Protein AF-A0A833GYJ3-F1 (afdb_monomer)

Organism: NCBI:txid183

Mean predicted aligned error: 5.08 Å

Secondary structure (DSSP, 8-state):
--EEEEESSPPPSSSS--HHHHHHHHHHHHHHT--HHHHHHHEEEEE-SSHHHHHHHHHHHHHHHHHHS-EEEEEEHHHHGGG--SSSPPPTTTHHHHHHHHHHHS-S--EEEEETTHHHHHHHHHHHHTT-PPPSS---HHHHHHHHHHHHHS-HHHHHHHHHH-HHHHHHHHHHHHHHHHH--

Nearest PDB structures (foldseek):
  5l8v-assembly1_A  TM=5.057E-01  e=4.885E-03  Pyrococcus furiosus DSM 3638
  5nwl-assembly1_D  TM=5.253E-01  e=1.871E-02  Homo sapiens
  5nwl-assembly2_N  TM=5.104E-01  e=1.983E-02  Homo sapiens
  5nwl-assembly2_H  TM=5.262E-01  e=3.769E-02  Homo sapiens
  5nwl-assembly2_I  TM=4.440E-01  e=2.815E-02  Homo sapiens

Solvent-accessible surface area (backbone atoms only — not comparable to full-atom values): 10066 Å² total; per-residue (Å²): 107,30,39,35,34,36,30,45,35,65,64,45,96,54,90,69,62,53,9,71,48,49,29,53,28,36,55,36,14,63,77,66,76,43,60,47,71,60,40,49,69,34,46,44,73,46,63,21,67,45,68,68,45,43,50,49,43,43,54,73,40,38,77,64,51,46,74,43,27,59,35,36,40,39,38,35,44,75,69,53,50,75,70,60,84,60,92,70,83,81,58,99,71,46,59,63,57,52,52,50,49,50,38,71,72,28,72,72,84,63,47,82,43,58,29,68,72,36,72,62,40,51,48,45,22,38,21,58,50,67,76,45,82,64,73,94,53,92,67,52,47,57,60,48,21,53,52,33,39,52,47,31,71,51,56,70,66,43,49,50,46,23,32,70,67,21,56,45,57,36,52,51,39,52,53,52,40,50,55,55,60,66,66,83,108

pLDDT: mean 88.45, std 10.19, range [51.5, 98.06]

Sequence (185 aa):
MIVTVLWEDQSSSIRAGFGPHELLVSCPADELSIERNEIKNLVESNPRKGNGNVRASLKKDLKKLSNSGPVVAVLDRDKILDLWKKPGPPPADCWNEIDTRMKSDAPGEYCLLLIEQNIESLLEAACAALSQPVPEKKPNPNERDTVLNRAAWENLTVRADIRQRCPSFDRIVRRVTEAIRSWDR

Structure (mmCIF, N/CA/C/O backbone):
data_AF-A0A833GYJ3-F1
#
_entry.id   AF-A0A833GYJ3-F1
#
loop_
_atom_site.group_PDB
_atom_site.id
_atom_site.type_symbol
_atom_site.label_atom_id
_atom_site.label_alt_id
_atom_site.label_comp_id
_atom_site.label_asym_id
_atom_site.label_entity_id
_atom_site.label_seq_id
_atom_site.pdbx_PDB_ins_code
_atom_site.Cartn_x
_atom_site.Cartn_y
_atom_site.Cartn_z
_atom_site.occupancy
_atom_site.B_iso_or_equiv
_atom_site.auth_seq_id
_atom_site.auth_comp_id
_atom_site.auth_asym_id
_atom_site.auth_atom_id
_atom_site.pdbx_PDB_model_num
ATOM 1 N N . MET A 1 1 ? -15.402 -9.655 -0.242 1.00 88.31 1 MET A N 1
ATOM 2 C CA . MET A 1 1 ? -14.555 -8.948 0.740 1.00 88.31 1 MET A CA 1
ATOM 3 C C . MET A 1 1 ? -13.808 -7.842 0.024 1.00 88.31 1 MET A C 1
ATOM 5 O O . MET A 1 1 ? -13.511 -8.015 -1.149 1.00 88.31 1 MET A O 1
ATOM 9 N N . ILE A 1 2 ? -13.504 -6.750 0.724 1.00 93.50 2 ILE A N 1
ATOM 10 C CA . ILE A 1 2 ? -12.624 -5.681 0.255 1.00 93.50 2 ILE A CA 1
ATOM 11 C C . ILE A 1 2 ? -11.570 -5.396 1.336 1.00 93.50 2 ILE A C 1
ATOM 13 O O . ILE A 1 2 ? -11.916 -5.031 2.459 1.00 93.50 2 ILE A O 1
ATOM 17 N N . VAL A 1 3 ? -10.287 -5.542 0.998 1.00 95.88 3 VAL A N 1
ATOM 18 C CA . VAL A 1 3 ? -9.154 -5.074 1.804 1.00 95.88 3 VAL A CA 1
ATOM 19 C C . VAL A 1 3 ? -9.023 -3.570 1.601 1.00 95.88 3 VAL A C 1
ATOM 21 O O . VAL A 1 3 ? -8.671 -3.105 0.517 1.00 95.88 3 VAL A O 1
ATOM 24 N N . THR A 1 4 ? -9.312 -2.793 2.640 1.00 96.44 4 THR A N 1
ATOM 25 C CA . THR A 1 4 ? -9.199 -1.333 2.572 1.00 96.44 4 THR A CA 1
ATOM 26 C C . THR A 1 4 ? -7.798 -0.894 2.969 1.00 96.44 4 THR A C 1
ATOM 28 O O . THR A 1 4 ? -7.342 -1.209 4.065 1.00 96.44 4 THR A O 1
ATOM 31 N N . VAL A 1 5 ? -7.143 -0.097 2.130 1.00 95.56 5 VAL A N 1
ATOM 32 C CA . VAL A 1 5 ? -5.827 0.480 2.408 1.00 95.56 5 VAL A CA 1
ATOM 33 C C . VAL A 1 5 ? -5.947 1.994 2.541 1.00 95.56 5 VAL A C 1
ATOM 35 O O . VAL A 1 5 ? -6.170 2.703 1.563 1.00 95.56 5 VAL A O 1
ATOM 38 N N . LEU A 1 6 ? -5.823 2.508 3.762 1.00 94.31 6 LEU A N 1
ATOM 39 C CA . LEU A 1 6 ? -5.782 3.940 4.045 1.00 94.31 6 LEU A CA 1
ATOM 40 C C . LEU A 1 6 ? -4.355 4.440 3.837 1.00 94.31 6 LEU A C 1
ATOM 42 O O . LEU A 1 6 ? -3.464 4.032 4.573 1.00 94.31 6 LEU A O 1
ATOM 46 N N . TRP A 1 7 ? -4.143 5.335 2.878 1.00 92.06 7 TRP A N 1
ATOM 47 C CA . TRP A 1 7 ? -2.815 5.882 2.585 1.00 92.06 7 TRP A CA 1
ATOM 48 C C . TRP A 1 7 ? -2.679 7.286 3.147 1.00 92.06 7 TRP A C 1
ATOM 50 O O . TRP A 1 7 ? -3.539 8.126 2.890 1.00 92.06 7 TRP A O 1
ATOM 60 N N . GLU A 1 8 ? -1.595 7.576 3.859 1.00 88.94 8 GLU A N 1
ATOM 61 C CA . GLU A 1 8 ? -1.219 8.947 4.202 1.00 88.94 8 GLU A CA 1
ATOM 62 C C . GLU A 1 8 ? -0.576 9.650 3.012 1.00 88.94 8 GLU A C 1
ATOM 64 O O 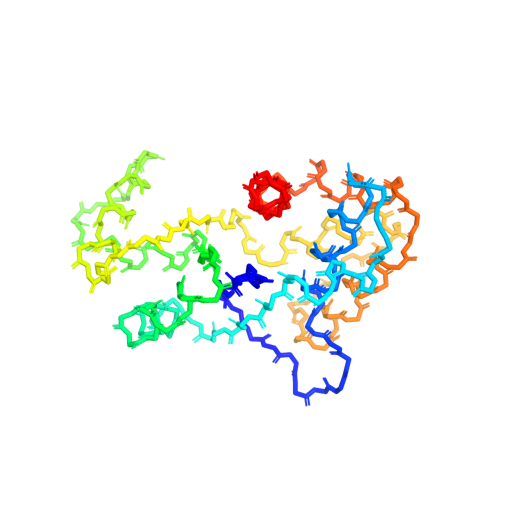. GLU A 1 8 ? 0.614 9.923 2.980 1.00 88.94 8 GLU A O 1
ATOM 69 N N . ASP A 1 9 ? -1.379 9.913 1.994 1.00 85.25 9 ASP A N 1
ATOM 70 C CA . ASP A 1 9 ? -0.915 10.529 0.767 1.00 85.25 9 ASP A CA 1
ATOM 71 C C . ASP A 1 9 ? -2.034 11.352 0.128 1.00 85.25 9 ASP A C 1
ATOM 73 O O . ASP A 1 9 ? -3.229 11.189 0.408 1.00 85.25 9 ASP A O 1
ATOM 77 N N . GLN A 1 10 ? -1.642 12.274 -0.739 1.00 82.19 10 GLN A N 1
ATOM 78 C CA . GLN A 1 10 ? -2.558 13.017 -1.576 1.00 82.19 10 GLN A CA 1
ATOM 79 C C . GLN A 1 10 ? -2.714 12.300 -2.923 1.00 82.19 10 GLN A C 1
ATOM 81 O O . GLN A 1 10 ? -1.749 12.117 -3.666 1.00 82.19 10 GLN A O 1
ATOM 86 N N . SER A 1 11 ? -3.952 11.941 -3.268 1.00 76.31 11 SER A N 1
ATOM 87 C CA . SER A 1 11 ? -4.287 11.513 -4.630 1.00 76.31 11 SER A CA 1
ATOM 88 C C . SER A 1 11 ? -4.128 12.672 -5.608 1.00 76.31 11 SER A C 1
ATOM 90 O O . SER A 1 11 ? -4.430 13.825 -5.276 1.00 76.31 11 SER A O 1
ATOM 92 N N . SER A 1 12 ? -3.742 12.359 -6.842 1.00 69.56 12 SER A N 1
ATOM 93 C CA . SER A 1 12 ? -4.019 13.236 -7.974 1.00 69.56 12 SER A CA 1
ATOM 94 C C . SER A 1 12 ? -5.526 13.519 -8.094 1.00 69.56 12 SER A C 1
ATOM 96 O O . SER A 1 12 ? -6.369 12.695 -7.735 1.00 69.56 12 SER A O 1
ATOM 98 N N . SER A 1 13 ? -5.875 14.716 -8.576 1.00 59.06 13 SER A N 1
ATOM 99 C CA . SER A 1 13 ? -7.252 15.101 -8.931 1.00 59.06 13 SER A CA 1
ATOM 100 C C . SER A 1 13 ? -7.646 14.646 -10.345 1.00 59.06 13 SER A C 1
ATOM 102 O O . SER A 1 13 ? -8.771 14.880 -10.786 1.00 59.06 13 SER A O 1
ATOM 104 N N . ILE A 1 14 ? -6.709 14.033 -11.073 1.00 53.34 14 ILE A N 1
ATOM 105 C CA . ILE A 1 14 ? -6.836 13.617 -12.470 1.00 53.34 14 ILE A CA 1
ATOM 106 C C . ILE A 1 14 ? -7.255 12.140 -12.518 1.00 53.34 14 ILE A C 1
ATOM 108 O O . ILE A 1 14 ? -6.876 11.351 -11.666 1.00 53.34 14 ILE A O 1
ATOM 112 N N . ARG A 1 15 ? -8.023 11.751 -13.546 1.00 53.56 15 ARG A N 1
ATOM 113 C CA . ARG A 1 15 ? -8.530 10.380 -13.791 1.00 53.56 15 ARG A CA 1
ATOM 114 C C . ARG A 1 15 ? -7.480 9.256 -13.821 1.00 53.56 15 ARG A C 1
ATOM 116 O O . ARG A 1 15 ? -7.879 8.094 -13.845 1.00 53.56 15 ARG A O 1
ATOM 123 N N . ALA A 1 16 ? -6.186 9.566 -13.893 1.00 57.09 16 ALA A N 1
ATOM 124 C CA . ALA A 1 16 ? -5.141 8.554 -13.806 1.00 57.09 16 ALA A CA 1
ATOM 125 C C . ALA A 1 16 ? -5.159 8.029 -12.369 1.00 57.09 16 ALA A C 1
ATOM 127 O O . ALA A 1 16 ? -4.823 8.771 -11.456 1.00 57.09 16 ALA A O 1
ATOM 128 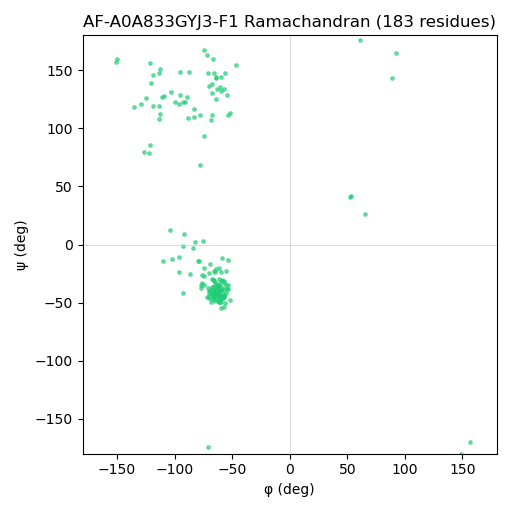N N . GLY A 1 17 ? -5.655 6.806 -12.168 1.00 76.81 17 GLY A N 1
ATOM 129 C CA . GLY A 1 17 ? -5.851 6.223 -10.841 1.00 76.81 17 GLY A CA 1
ATOM 130 C C . GLY A 1 17 ? -4.638 6.400 -9.924 1.00 76.81 17 GLY A C 1
ATOM 131 O O . GLY A 1 17 ? -3.505 6.551 -10.384 1.00 76.81 17 GLY A O 1
ATOM 132 N N . PHE A 1 18 ? -4.894 6.385 -8.618 1.00 90.31 18 PHE A N 1
ATOM 133 C CA . PHE A 1 18 ? -3.874 6.564 -7.590 1.00 90.31 18 PHE A CA 1
ATOM 134 C C . PHE A 1 18 ? -2.721 5.564 -7.797 1.00 90.31 18 PHE A C 1
ATOM 136 O O . PHE A 1 18 ? -2.899 4.358 -7.641 1.00 90.31 18 PHE A O 1
ATOM 143 N N . GLY A 1 19 ? -1.536 6.052 -8.167 1.00 91.69 19 GLY A N 1
ATOM 144 C CA . GLY A 1 19 ? -0.429 5.215 -8.641 1.00 91.69 19 GLY A CA 1
ATOM 145 C C . GLY A 1 19 ? 0.014 4.121 -7.662 1.00 91.69 19 GLY A C 1
ATOM 146 O O . GLY A 1 19 ? 0.149 2.966 -8.075 1.00 91.69 19 GLY A O 1
ATOM 147 N N . PRO A 1 20 ? 0.168 4.422 -6.355 1.00 93.38 20 PRO A N 1
ATOM 148 C CA . PRO A 1 20 ? 0.464 3.404 -5.350 1.00 93.38 20 PRO A CA 1
ATOM 149 C C . PRO A 1 20 ? -0.580 2.282 -5.300 1.00 93.38 20 PRO A C 1
ATOM 151 O O . PRO A 1 20 ? -0.221 1.131 -5.068 1.00 93.38 20 PRO A O 1
ATOM 154 N N . HIS A 1 21 ? -1.858 2.583 -5.561 1.00 94.75 21 HIS A N 1
ATOM 155 C CA . HIS A 1 21 ? -2.904 1.565 -5.651 1.00 94.75 21 HIS A CA 1
ATOM 156 C C . HIS A 1 21 ? -2.726 0.663 -6.866 1.00 94.75 21 HIS A C 1
ATOM 158 O O . HIS A 1 21 ? -2.760 -0.553 -6.722 1.00 94.75 21 HIS A O 1
ATOM 164 N N . GLU A 1 22 ? -2.525 1.228 -8.056 1.00 95.56 22 GLU A N 1
ATOM 165 C CA . GLU A 1 22 ? -2.412 0.415 -9.268 1.00 95.56 22 GLU A CA 1
ATOM 166 C C . GLU A 1 22 ? -1.179 -0.507 -9.202 1.00 95.56 22 GLU A C 1
ATOM 168 O O . GLU A 1 22 ? -1.255 -1.664 -9.633 1.00 95.56 22 GLU A O 1
ATOM 173 N N . LEU A 1 23 ? -0.079 -0.044 -8.596 1.00 96.44 23 LEU A N 1
ATOM 174 C CA . LEU A 1 23 ? 1.090 -0.878 -8.313 1.00 96.44 23 LEU A CA 1
ATOM 175 C C . LEU A 1 23 ? 0.782 -1.944 -7.249 1.00 96.44 23 LEU A C 1
ATOM 177 O O . LEU A 1 23 ? 1.070 -3.121 -7.470 1.00 96.44 23 LEU A O 1
ATOM 181 N N . LEU A 1 24 ? 0.132 -1.561 -6.142 1.00 96.44 24 LEU A N 1
ATOM 182 C CA . LEU A 1 24 ? -0.280 -2.487 -5.084 1.00 96.44 24 LEU A CA 1
ATOM 183 C C . LEU A 1 24 ? -1.256 -3.554 -5.581 1.00 96.44 24 LEU A C 1
ATOM 185 O O . LEU A 1 24 ? -1.253 -4.633 -5.024 1.00 96.44 24 LEU A O 1
ATOM 189 N N . VAL A 1 25 ? -2.084 -3.301 -6.591 1.00 96.75 25 VAL A N 1
ATOM 190 C CA . VAL A 1 25 ? -2.978 -4.321 -7.169 1.00 96.75 25 VAL A CA 1
ATOM 191 C C . VAL A 1 25 ? -2.201 -5.318 -8.032 1.00 96.75 25 VAL A C 1
ATOM 193 O O . VAL A 1 25 ? -2.520 -6.504 -8.063 1.00 96.75 25 VAL A O 1
ATOM 196 N N . SER A 1 26 ? -1.161 -4.854 -8.722 1.00 97.62 26 SER A N 1
ATOM 197 C CA . SER A 1 26 ? -0.423 -5.681 -9.682 1.00 97.62 26 SER A CA 1
ATOM 198 C C . SER A 1 26 ? 0.512 -6.679 -8.989 1.00 97.62 26 SER A C 1
ATOM 200 O O . SER A 1 26 ? 0.684 -7.792 -9.470 1.00 97.62 26 SER A O 1
ATOM 202 N N . CYS A 1 27 ? 1.082 -6.328 -7.832 1.00 97.62 27 CYS A N 1
ATOM 203 C CA . CYS A 1 27 ? 2.000 -7.224 -7.120 1.00 97.62 27 CYS A CA 1
ATOM 204 C C . CYS A 1 27 ? 1.330 -8.470 -6.484 1.00 97.62 27 CYS A C 1
ATOM 206 O O . CYS A 1 27 ? 1.872 -9.562 -6.635 1.00 97.62 27 CYS A O 1
ATOM 208 N N . PRO A 1 28 ? 0.171 -8.379 -5.803 1.00 96.56 28 PRO A N 1
ATOM 209 C CA . PRO A 1 28 ? -0.595 -9.536 -5.349 1.00 96.56 28 PRO A CA 1
ATOM 210 C C . PRO A 1 28 ? -1.136 -10.373 -6.507 1.00 96.56 28 PRO A C 1
ATOM 212 O O . PRO A 1 28 ? -1.193 -11.590 -6.380 1.00 96.56 28 PRO A O 1
ATOM 215 N N . ALA A 1 29 ? -1.499 -9.749 -7.636 1.00 96.94 29 ALA A N 1
ATOM 216 C CA . ALA A 1 29 ? -1.903 -10.480 -8.840 1.00 96.94 29 ALA A CA 1
ATOM 217 C C . ALA A 1 29 ? -0.792 -11.443 -9.297 1.00 96.94 29 ALA A C 1
ATOM 219 O O . ALA A 1 29 ? -1.063 -12.620 -9.531 1.00 96.94 29 ALA A O 1
ATOM 220 N N . ASP A 1 30 ? 0.466 -10.981 -9.294 1.00 96.56 30 ASP A N 1
ATOM 221 C CA . ASP A 1 30 ? 1.630 -11.835 -9.569 1.00 96.56 30 ASP A CA 1
ATOM 222 C C . ASP A 1 30 ? 1.780 -12.969 -8.544 1.00 96.56 30 ASP A C 1
ATOM 224 O O . ASP A 1 30 ? 1.946 -14.129 -8.916 1.00 96.56 30 ASP A O 1
ATOM 228 N N . GLU A 1 31 ? 1.718 -12.654 -7.244 1.00 95.62 31 GLU A N 1
ATOM 229 C CA . GLU A 1 31 ? 1.925 -13.637 -6.167 1.00 95.62 31 GLU A CA 1
ATOM 230 C C . GLU A 1 31 ? 0.847 -14.715 -6.085 1.00 95.62 31 GLU A C 1
ATOM 232 O O . GLU A 1 31 ? 1.096 -15.822 -5.596 1.00 95.62 31 GLU A O 1
ATOM 237 N N . LEU A 1 32 ? -0.372 -14.364 -6.478 1.00 95.25 32 LEU A N 1
ATOM 238 C CA . LEU A 1 32 ? -1.524 -15.250 -6.430 1.00 95.25 32 LEU A CA 1
ATOM 239 C C . LEU A 1 32 ? -1.780 -15.930 -7.771 1.00 95.25 32 LEU A C 1
ATOM 241 O O . LEU A 1 32 ? -2.560 -16.876 -7.807 1.00 95.25 32 LEU A O 1
ATOM 245 N N . SER A 1 33 ? -1.109 -15.494 -8.845 1.00 95.31 33 SER A N 1
ATOM 246 C CA . SER A 1 33 ? -1.411 -15.921 -10.217 1.00 95.31 33 SER A CA 1
ATOM 247 C C . SER A 1 33 ? -2.893 -15.716 -10.562 1.00 95.31 33 SER A C 1
ATOM 249 O O . SER A 1 33 ? -3.529 -16.580 -11.161 1.00 95.31 33 SER A O 1
ATOM 251 N N . ILE A 1 34 ? -3.441 -14.572 -10.142 1.00 94.56 34 ILE A N 1
ATOM 252 C CA . ILE A 1 34 ? -4.837 -14.163 -10.345 1.00 94.56 34 ILE A CA 1
ATOM 253 C C . ILE A 1 34 ? -4.863 -12.950 -11.276 1.00 94.56 34 ILE A C 1
ATOM 255 O O . ILE A 1 34 ? -3.964 -12.108 -11.243 1.00 94.56 34 ILE A O 1
ATOM 259 N N . GLU A 1 35 ? -5.917 -12.830 -12.081 1.00 95.25 35 GLU A N 1
ATOM 260 C CA . GLU A 1 35 ? -6.122 -11.677 -12.951 1.00 95.25 35 GLU A CA 1
ATOM 261 C C . GLU A 1 35 ? -6.155 -10.362 -12.162 1.00 95.25 35 GLU A C 1
ATOM 263 O O . GLU A 1 35 ? -6.855 -10.197 -11.159 1.00 95.25 35 GLU A O 1
ATOM 268 N N . ARG A 1 36 ? -5.438 -9.358 -12.667 1.00 94.88 36 ARG A N 1
ATOM 269 C CA . ARG A 1 36 ? -5.310 -8.043 -12.023 1.00 94.88 36 ARG A CA 1
ATOM 270 C C . ARG A 1 36 ? -6.662 -7.397 -11.708 1.00 94.88 36 ARG A C 1
ATOM 272 O O . ARG A 1 36 ? -6.822 -6.756 -10.670 1.00 94.88 36 ARG A O 1
ATOM 279 N N . ASN A 1 37 ? -7.634 -7.551 -12.609 1.00 94.06 37 ASN A N 1
ATOM 280 C CA . ASN A 1 37 ? -8.979 -7.000 -12.437 1.00 94.06 37 ASN A CA 1
ATOM 281 C C . ASN A 1 37 ? -9.733 -7.649 -11.270 1.00 94.06 37 ASN A C 1
ATOM 283 O O . ASN A 1 37 ? -10.533 -6.977 -10.625 1.00 94.06 37 ASN A O 1
ATOM 287 N N . GLU A 1 38 ? -9.462 -8.917 -10.965 1.00 95.00 38 GLU A N 1
ATOM 288 C CA . GLU A 1 38 ? -10.042 -9.585 -9.801 1.00 95.00 38 GLU A CA 1
ATOM 289 C C . GLU A 1 38 ? -9.447 -9.015 -8.512 1.00 95.00 38 GLU A C 1
ATOM 291 O O . GLU A 1 38 ? -10.197 -8.606 -7.628 1.00 95.00 38 GLU A O 1
ATOM 296 N N . ILE A 1 39 ? -8.121 -8.841 -8.445 1.00 95.56 39 ILE A N 1
ATOM 297 C CA . ILE A 1 39 ? -7.464 -8.187 -7.298 1.00 95.56 39 ILE A CA 1
ATOM 298 C C . ILE A 1 39 ? -7.960 -6.750 -7.113 1.00 95.56 39 ILE A C 1
ATOM 300 O O . ILE A 1 39 ? -8.197 -6.316 -5.985 1.00 95.56 39 ILE A O 1
ATOM 304 N N . LYS A 1 40 ? -8.184 -6.014 -8.207 1.00 94.06 40 LYS A N 1
ATOM 305 C CA . LYS A 1 40 ? -8.726 -4.649 -8.159 1.00 94.06 40 LYS A CA 1
ATOM 306 C C . LYS A 1 40 ? -10.108 -4.580 -7.501 1.00 94.06 40 LYS A C 1
ATOM 308 O O . LYS A 1 40 ? -10.412 -3.591 -6.846 1.00 94.06 40 LYS A O 1
ATOM 313 N N . ASN A 1 41 ? -10.925 -5.625 -7.633 1.00 94.19 41 ASN A N 1
ATOM 314 C CA . ASN A 1 41 ? -12.233 -5.712 -6.974 1.00 94.19 41 ASN A CA 1
ATOM 315 C C . ASN A 1 41 ? -12.135 -6.106 -5.488 1.00 94.19 41 ASN A C 1
ATOM 317 O O . ASN A 1 41 ? -13.113 -5.970 -4.753 1.00 94.19 41 ASN A O 1
ATOM 321 N N . LEU A 1 42 ? -10.973 -6.596 -5.048 1.00 95.94 42 LEU A N 1
ATOM 322 C CA . LEU A 1 42 ? -10.715 -7.042 -3.678 1.00 95.94 42 LEU A CA 1
ATOM 323 C C . LEU A 1 42 ? -9.921 -6.027 -2.853 1.00 95.94 42 LEU A C 1
ATOM 325 O O . LEU A 1 42 ? -9.841 -6.185 -1.639 1.00 95.94 42 LEU A O 1
ATOM 329 N N . VAL A 1 43 ? -9.328 -5.004 -3.472 1.00 95.56 43 VAL A N 1
ATOM 330 C CA . VAL A 1 43 ? -8.492 -4.008 -2.792 1.00 95.56 43 VAL A CA 1
ATOM 331 C C . VAL A 1 43 ? -9.024 -2.611 -3.078 1.00 95.56 43 VAL A C 1
ATOM 333 O O . VAL A 1 43 ? -9.132 -2.207 -4.229 1.00 95.56 43 VAL A O 1
ATOM 336 N N . GLU A 1 44 ? -9.290 -1.835 -2.032 1.00 94.69 44 GLU A N 1
ATOM 337 C CA . GLU A 1 44 ? -9.725 -0.443 -2.148 1.00 94.69 44 GLU A CA 1
ATOM 338 C C . GLU A 1 44 ? -8.710 0.479 -1.472 1.00 94.69 44 GLU A C 1
ATOM 340 O O . GLU A 1 44 ? -8.479 0.392 -0.266 1.00 94.69 44 GLU A O 1
ATOM 345 N N . SER A 1 45 ? -8.105 1.388 -2.238 1.00 93.75 45 SER A N 1
ATOM 346 C CA . SER A 1 45 ? -7.192 2.392 -1.687 1.00 93.75 45 SER A CA 1
ATOM 347 C C . SER A 1 45 ? -7.914 3.701 -1.399 1.00 93.75 45 SER A C 1
ATOM 349 O O . SER A 1 45 ? -8.538 4.293 -2.274 1.00 93.75 45 SER A O 1
ATOM 351 N N . ASN A 1 46 ? -7.741 4.195 -0.179 1.00 93.06 46 ASN A N 1
ATOM 352 C CA . ASN A 1 46 ? -8.358 5.403 0.346 1.00 93.06 46 ASN A CA 1
ATOM 353 C C . ASN A 1 46 ? -7.274 6.405 0.785 1.00 93.06 46 ASN A C 1
ATOM 355 O O . ASN A 1 46 ? -6.888 6.426 1.958 1.00 93.06 46 ASN A O 1
ATOM 359 N N . PRO A 1 47 ? -6.752 7.233 -0.138 1.00 91.56 47 PRO A N 1
ATOM 360 C CA . PRO A 1 47 ? -5.760 8.249 0.190 1.00 91.56 47 PRO A CA 1
ATOM 361 C C . PRO A 1 47 ? -6.348 9.358 1.074 1.00 91.56 47 PRO A C 1
ATOM 363 O O . PRO A 1 47 ? -7.474 9.835 0.887 1.00 91.56 47 PRO A O 1
ATOM 366 N N . ARG A 1 48 ? -5.569 9.769 2.071 1.00 91.25 48 ARG A N 1
ATOM 367 C CA . ARG A 1 48 ? -5.875 10.783 3.076 1.00 91.25 48 ARG A CA 1
ATOM 368 C C . ARG A 1 48 ? -4.655 11.681 3.234 1.00 91.25 48 ARG A C 1
ATOM 370 O O . ARG A 1 48 ? -3.601 11.253 3.684 1.00 91.25 48 ARG A O 1
ATOM 377 N N . LYS A 1 49 ? -4.827 12.966 2.941 1.00 87.12 49 LYS A N 1
ATOM 378 C CA . LYS A 1 49 ? -3.764 13.956 3.117 1.00 87.12 49 LYS A CA 1
ATOM 379 C C . LYS A 1 49 ? -3.464 14.157 4.607 1.00 87.12 49 LYS A C 1
ATOM 381 O O . LYS A 1 49 ? -4.293 14.748 5.297 1.00 87.12 49 LYS A O 1
ATOM 386 N N . GLY A 1 50 ? -2.299 13.732 5.089 1.00 84.50 50 GLY A N 1
ATOM 387 C CA . GLY A 1 50 ? -1.876 13.929 6.477 1.00 84.50 50 GLY A CA 1
ATOM 388 C C . GLY A 1 50 ? -2.307 12.812 7.435 1.00 84.50 50 GLY A C 1
ATOM 389 O O . GLY A 1 50 ? -3.433 12.304 7.378 1.00 84.50 50 GLY A O 1
ATOM 390 N N . ASN A 1 51 ? -1.429 12.498 8.394 1.00 83.69 51 ASN A N 1
ATOM 391 C CA . ASN A 1 51 ? -1.644 11.480 9.434 1.00 83.69 51 ASN A CA 1
ATOM 392 C C . ASN A 1 51 ? -2.936 11.709 10.250 1.00 83.69 51 ASN A C 1
ATOM 394 O O . ASN A 1 51 ? -3.639 10.759 10.601 1.00 83.69 51 ASN A O 1
ATOM 398 N N . GLY A 1 52 ? -3.305 12.970 10.494 1.00 86.75 52 GLY A N 1
ATOM 399 C CA . GLY A 1 52 ? -4.510 13.354 11.220 1.00 86.75 52 GLY A CA 1
ATOM 400 C C . GLY A 1 52 ? -5.788 12.901 10.519 1.00 86.75 52 GLY A C 1
ATOM 401 O O . GLY A 1 52 ? -6.719 12.460 11.190 1.00 86.75 52 GLY A O 1
ATOM 402 N N . ASN A 1 53 ? -5.814 12.924 9.183 1.00 90.31 53 ASN A N 1
ATOM 403 C CA . ASN A 1 53 ? -6.970 12.489 8.401 1.00 90.31 53 ASN A CA 1
ATOM 404 C C . ASN A 1 53 ? -7.073 10.964 8.320 1.00 90.31 53 ASN A C 1
ATOM 406 O O . ASN A 1 53 ? -8.183 10.433 8.376 1.00 90.31 53 ASN A O 1
ATOM 410 N N . VAL A 1 54 ? -5.945 10.247 8.266 1.00 90.56 54 VAL A N 1
ATOM 411 C CA . VAL A 1 54 ? -5.946 8.781 8.420 1.00 90.56 54 VAL A CA 1
ATOM 412 C C . VAL A 1 54 ? -6.491 8.405 9.796 1.00 90.56 54 VAL A C 1
ATOM 414 O O . VAL A 1 54 ? -7.435 7.624 9.893 1.00 90.56 54 VAL A O 1
ATOM 417 N N . ARG A 1 55 ? -5.976 9.027 10.865 1.00 90.62 55 ARG A N 1
ATOM 418 C CA . ARG A 1 55 ? -6.448 8.801 12.238 1.00 90.62 55 ARG A CA 1
ATOM 419 C C . ARG A 1 55 ? -7.926 9.159 12.411 1.00 90.62 55 ARG A C 1
ATOM 421 O O . ARG A 1 55 ? -8.646 8.431 13.085 1.00 90.62 55 ARG A O 1
ATOM 428 N N . ALA A 1 56 ? -8.399 10.249 11.809 1.00 91.94 56 ALA A N 1
ATOM 429 C CA . ALA A 1 56 ? -9.812 10.621 11.841 1.00 91.94 56 ALA A CA 1
ATOM 430 C C . ALA A 1 56 ? -10.696 9.589 11.122 1.00 91.94 56 ALA A C 1
ATOM 432 O O . ALA A 1 56 ? -11.755 9.238 11.640 1.00 91.94 56 ALA A O 1
ATOM 433 N N . SER A 1 57 ? -10.248 9.063 9.976 1.00 93.00 57 SER A N 1
ATOM 434 C CA . SER A 1 57 ? -10.973 8.015 9.247 1.00 93.00 57 SER A CA 1
ATOM 435 C C . SER A 1 57 ? -10.988 6.700 10.029 1.00 93.00 57 SER A C 1
ATOM 437 O O . SER A 1 57 ? -12.039 6.082 10.143 1.00 93.00 57 SER A O 1
ATOM 439 N N . LEU A 1 58 ? -9.884 6.322 10.683 1.00 93.94 58 LEU A N 1
ATOM 440 C CA . LEU A 1 58 ? -9.874 5.185 11.609 1.00 93.94 58 LEU A CA 1
ATOM 441 C C . LEU A 1 58 ? -10.850 5.400 12.779 1.00 93.94 58 LEU A C 1
ATOM 443 O O . LEU A 1 58 ? -11.626 4.517 13.109 1.00 93.94 58 LEU A O 1
ATOM 447 N N . LYS A 1 59 ? -10.905 6.591 13.381 1.00 93.50 59 LYS A N 1
ATOM 448 C CA . LYS A 1 59 ? -11.858 6.864 14.475 1.00 93.50 59 LYS A CA 1
ATOM 449 C C . LYS A 1 59 ? -13.322 6.780 14.043 1.00 93.50 59 LYS A C 1
ATOM 451 O O . LYS A 1 59 ? -14.161 6.314 14.806 1.00 93.50 59 LYS A O 1
ATOM 456 N N . LYS A 1 60 ? -13.640 7.310 12.862 1.00 94.06 60 LYS A N 1
ATOM 457 C CA . LYS A 1 60 ? -15.024 7.514 12.416 1.00 94.06 60 LYS A CA 1
ATOM 458 C C . LYS A 1 60 ? -15.565 6.342 11.604 1.00 94.06 60 LYS A C 1
ATOM 460 O O . LYS A 1 60 ? -16.717 5.953 11.778 1.00 94.06 60 LYS A O 1
ATOM 465 N N . ASP A 1 61 ? -14.741 5.804 10.714 1.00 94.12 61 ASP A N 1
ATOM 466 C CA . ASP A 1 61 ? -15.173 4.915 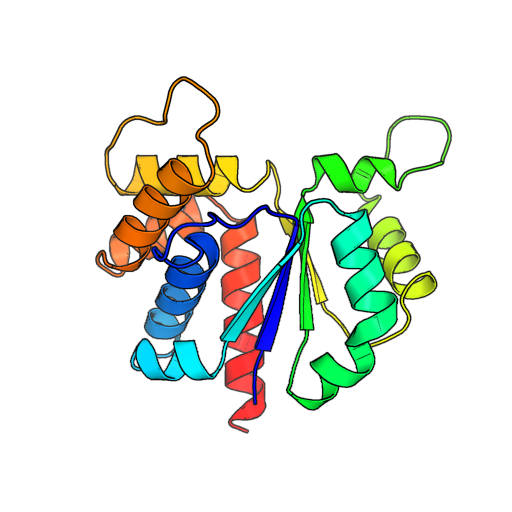9.640 1.00 94.12 61 ASP A CA 1
ATOM 467 C C . ASP A 1 61 ? -14.708 3.470 9.849 1.00 94.12 61 ASP A C 1
ATOM 469 O O . ASP A 1 61 ? -15.248 2.585 9.190 1.00 94.12 61 ASP A O 1
ATOM 473 N N . LEU A 1 62 ? -13.766 3.196 10.767 1.00 94.25 62 LEU A N 1
ATOM 474 C CA . LEU A 1 62 ? -13.154 1.867 10.922 1.00 94.25 62 LEU A CA 1
ATOM 475 C C . LEU A 1 62 ? -14.186 0.753 11.051 1.00 94.25 62 LEU A C 1
ATOM 477 O O . LEU A 1 62 ? -14.092 -0.209 10.306 1.00 94.25 62 LEU A O 1
ATOM 481 N N . LYS A 1 63 ? -15.210 0.910 11.900 1.00 93.81 63 LYS A N 1
ATOM 482 C CA . LYS A 1 63 ? -16.273 -0.100 12.050 1.00 93.81 63 LYS A CA 1
ATOM 483 C C . LYS A 1 63 ? -16.981 -0.410 10.726 1.00 93.81 63 LYS A C 1
ATOM 485 O O . LYS A 1 63 ? -17.350 -1.549 10.470 1.00 93.81 63 LYS A O 1
ATOM 490 N N . LYS A 1 64 ? -17.212 0.606 9.890 1.00 93.75 64 LYS A N 1
ATOM 491 C CA . LYS A 1 64 ? -17.836 0.422 8.575 1.00 93.75 64 LYS A CA 1
ATOM 492 C C . LYS A 1 64 ? -16.864 -0.257 7.612 1.00 93.75 64 LYS A C 1
ATOM 494 O O . LYS A 1 64 ? -17.273 -1.177 6.916 1.00 93.75 64 LYS A O 1
ATOM 499 N N . LEU A 1 65 ? -15.610 0.191 7.579 1.00 93.12 65 LEU A N 1
ATOM 500 C CA . LEU A 1 65 ? -14.573 -0.371 6.712 1.00 93.12 65 LEU A CA 1
ATOM 501 C C . LEU A 1 65 ? -14.299 -1.845 7.057 1.00 93.12 65 LEU A C 1
ATOM 503 O O . LEU A 1 65 ? -14.278 -2.686 6.164 1.00 93.12 65 LEU A O 1
ATOM 507 N N . SER A 1 66 ? -14.210 -2.173 8.349 1.00 93.19 66 SER A N 1
ATOM 508 C CA . SER A 1 66 ? -13.963 -3.530 8.849 1.00 93.19 66 SER A CA 1
ATOM 509 C C . SER A 1 66 ? -15.086 -4.517 8.530 1.00 93.19 66 SER A C 1
ATOM 511 O O . SER A 1 66 ? -14.843 -5.717 8.484 1.00 93.19 66 SER A O 1
ATOM 513 N N . ASN A 1 67 ? -16.315 -4.039 8.294 1.00 92.44 67 ASN A N 1
ATOM 514 C CA . ASN A 1 67 ? -17.419 -4.902 7.863 1.00 92.44 67 ASN A CA 1
ATOM 515 C C . ASN A 1 67 ? -17.235 -5.414 6.425 1.00 92.44 67 ASN A C 1
ATOM 517 O O . ASN A 1 67 ? -17.805 -6.444 6.074 1.00 92.44 67 ASN A O 1
ATOM 521 N N . SER A 1 68 ? -16.472 -4.699 5.593 1.00 92.19 68 SER A N 1
ATOM 522 C CA . SER A 1 68 ? -16.178 -5.110 4.215 1.00 92.19 68 SER A CA 1
ATOM 523 C C . SER A 1 68 ? -14.964 -6.036 4.128 1.00 92.19 68 SER A C 1
ATOM 525 O O . SER A 1 68 ? -14.866 -6.825 3.184 1.00 92.19 68 SER A O 1
ATOM 527 N N . GLY A 1 69 ? -14.049 -5.950 5.095 1.00 93.88 69 GLY A N 1
ATOM 528 C CA . GLY A 1 69 ? -12.833 -6.750 5.158 1.00 93.88 69 GLY A CA 1
ATOM 529 C C . GLY A 1 69 ? -11.727 -6.085 5.984 1.00 93.88 69 GLY A C 1
ATOM 530 O O . GLY A 1 69 ? -11.970 -5.092 6.674 1.00 93.88 69 GLY A O 1
ATOM 531 N N . PRO A 1 70 ? -10.498 -6.626 5.936 1.00 95.69 70 PRO A N 1
ATOM 532 C CA . PRO A 1 70 ? -9.361 -6.094 6.678 1.00 95.69 70 PRO A CA 1
ATOM 533 C C . PRO A 1 70 ? -9.026 -4.646 6.307 1.00 95.69 70 PRO A C 1
ATOM 535 O O . PRO A 1 70 ? -9.097 -4.250 5.142 1.00 95.69 70 PRO A O 1
ATOM 538 N N . VAL A 1 71 ? -8.597 -3.870 7.304 1.00 96.12 71 VAL A N 1
ATOM 539 C CA . VAL A 1 71 ? -8.152 -2.483 7.125 1.00 96.12 71 VAL A CA 1
ATOM 540 C C . VAL A 1 71 ? -6.649 -2.392 7.369 1.00 96.12 71 VAL A C 1
ATOM 542 O O . VAL A 1 71 ? -6.148 -2.802 8.417 1.00 96.12 71 VAL A O 1
ATOM 545 N N . VAL A 1 72 ? -5.929 -1.831 6.402 1.00 95.69 72 VAL A N 1
ATOM 546 C CA . VAL A 1 72 ? -4.496 -1.539 6.472 1.00 95.69 72 VAL A CA 1
ATOM 547 C C . VAL A 1 72 ? -4.324 -0.024 6.461 1.00 95.69 72 VAL A C 1
ATOM 549 O O . VAL A 1 72 ? -4.730 0.643 5.517 1.00 95.69 72 VAL A O 1
ATOM 552 N N . ALA A 1 73 ? -3.737 0.538 7.510 1.00 94.25 73 ALA A N 1
ATOM 553 C CA . ALA A 1 73 ? -3.381 1.946 7.578 1.00 94.25 73 ALA A CA 1
ATOM 554 C C . ALA A 1 73 ? -1.894 2.107 7.270 1.00 94.25 73 ALA A C 1
ATOM 556 O O . ALA A 1 73 ? -1.053 1.529 7.949 1.00 94.25 73 ALA A O 1
ATOM 557 N N . VAL A 1 74 ? -1.585 2.899 6.253 1.00 91.88 74 VAL A N 1
ATOM 558 C CA . VAL A 1 74 ? -0.238 3.145 5.753 1.00 91.88 74 VAL A CA 1
ATOM 559 C C . VAL A 1 74 ? 0.125 4.596 6.044 1.00 91.88 74 VAL A C 1
ATOM 561 O O . VAL A 1 74 ? -0.495 5.508 5.498 1.00 91.88 74 VAL A O 1
ATOM 564 N N . LEU A 1 75 ? 1.093 4.810 6.934 1.00 88.25 75 LEU A N 1
ATOM 565 C CA . LEU A 1 75 ? 1.526 6.140 7.372 1.00 88.25 75 LEU A CA 1
ATOM 566 C C . LEU A 1 75 ? 2.996 6.386 7.027 1.00 88.25 75 LEU A C 1
ATOM 568 O O . LEU A 1 75 ? 3.817 5.472 7.125 1.00 88.25 75 LEU A O 1
ATOM 572 N N . ASP A 1 76 ? 3.347 7.630 6.705 1.00 83.00 76 ASP A N 1
ATOM 573 C CA . ASP A 1 76 ? 4.749 8.020 6.589 1.00 83.00 76 ASP A CA 1
ATOM 574 C C . ASP A 1 76 ? 5.433 7.979 7.948 1.00 83.00 76 ASP A C 1
ATOM 576 O O . ASP A 1 76 ? 4.963 8.563 8.933 1.00 83.00 76 ASP A O 1
ATOM 580 N N . ARG A 1 77 ? 6.594 7.323 7.983 1.00 79.38 77 ARG A N 1
ATOM 581 C CA . ARG A 1 77 ? 7.404 7.205 9.193 1.00 79.38 77 ARG A CA 1
ATOM 582 C C . ARG A 1 77 ? 7.791 8.570 9.762 1.00 79.38 77 ARG A C 1
ATOM 584 O O . ARG A 1 77 ? 7.703 8.758 10.967 1.00 79.38 77 ARG A O 1
ATOM 591 N N . ASP A 1 78 ? 8.173 9.527 8.926 1.00 74.44 78 ASP A N 1
ATOM 592 C CA . ASP A 1 78 ? 8.641 10.825 9.425 1.00 74.44 78 ASP A CA 1
ATOM 593 C C . ASP A 1 78 ? 7.493 11.647 10.015 1.00 74.44 78 ASP A C 1
ATOM 595 O O . ASP A 1 78 ? 7.640 12.255 11.072 1.00 74.44 78 ASP A O 1
ATOM 599 N N . LYS A 1 79 ? 6.303 11.585 9.404 1.00 70.94 79 LYS A N 1
ATOM 600 C CA . LYS A 1 79 ? 5.124 12.304 9.907 1.00 70.94 79 LYS A CA 1
ATOM 601 C C . LYS A 1 79 ? 4.531 11.659 11.151 1.00 70.94 79 LYS A C 1
ATOM 603 O O . LYS A 1 79 ? 3.869 12.329 11.938 1.00 70.94 79 LYS A O 1
ATOM 608 N N . ILE A 1 80 ? 4.700 10.352 11.352 1.00 70.88 80 ILE A N 1
ATOM 609 C CA . 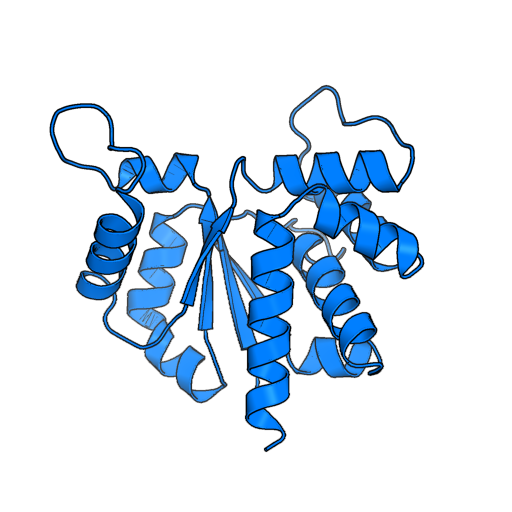ILE A 1 80 ? 4.174 9.698 12.555 1.00 70.88 80 ILE A CA 1
ATOM 610 C C . ILE A 1 80 ? 5.005 10.024 13.801 1.00 70.88 80 ILE A C 1
ATOM 612 O O . ILE A 1 80 ? 4.477 9.942 14.910 1.00 70.88 80 ILE A O 1
ATOM 616 N N . LEU A 1 81 ? 6.257 10.473 13.637 1.00 71.69 81 LEU A N 1
ATOM 617 C CA . LEU A 1 81 ? 7.055 11.001 14.744 1.00 71.69 81 LEU A CA 1
ATOM 618 C C . LEU A 1 81 ? 6.446 12.274 15.347 1.00 71.69 81 LEU A C 1
ATOM 620 O O . LEU A 1 81 ? 6.656 12.518 16.529 1.00 71.69 81 LEU A O 1
ATOM 624 N N . ASP A 1 82 ? 5.592 13.010 14.628 1.00 70.38 82 ASP A N 1
ATOM 625 C CA . ASP A 1 82 ? 4.813 14.116 15.212 1.00 70.38 82 ASP A CA 1
ATOM 626 C C . ASP A 1 82 ? 3.863 13.644 16.333 1.00 70.38 82 ASP A C 1
ATOM 628 O O . ASP A 1 82 ? 3.404 14.432 17.167 1.00 70.38 82 ASP A O 1
ATOM 632 N N . LEU A 1 83 ? 3.540 12.345 16.377 1.00 69.69 83 LEU A N 1
ATOM 633 C CA . LEU A 1 83 ? 2.770 11.745 17.468 1.00 69.69 83 LEU A CA 1
ATOM 634 C C . LEU A 1 83 ? 3.633 11.453 18.704 1.00 69.69 83 LEU A C 1
ATOM 636 O O . LEU A 1 83 ? 3.080 11.227 19.786 1.00 69.69 83 LEU A O 1
ATOM 640 N N . TRP A 1 84 ? 4.962 11.488 18.580 1.00 73.81 84 TRP A N 1
ATOM 641 C CA . TRP A 1 84 ? 5.890 11.371 19.696 1.00 73.81 84 TRP A CA 1
ATOM 642 C C . TRP A 1 84 ? 5.902 12.671 20.505 1.00 73.81 84 TRP A C 1
ATOM 644 O O . TRP A 1 84 ? 6.625 13.620 20.223 1.00 73.81 84 TRP A O 1
ATOM 654 N N . LYS A 1 85 ? 5.068 12.722 21.546 1.00 68.88 85 LYS A N 1
ATOM 655 C CA . LYS A 1 85 ? 4.936 13.894 22.431 1.00 68.88 85 LYS A CA 1
ATOM 656 C C . LYS A 1 85 ? 5.855 13.862 23.658 1.00 68.88 85 LYS A C 1
ATOM 658 O O . LYS A 1 85 ? 5.658 14.655 24.577 1.00 68.88 85 LYS A O 1
ATOM 663 N N . LYS A 1 86 ? 6.803 12.922 23.728 1.00 68.12 86 LYS A N 1
ATOM 664 C CA . LYS A 1 86 ? 7.719 12.790 24.871 1.00 68.12 86 LYS A CA 1
ATOM 665 C C . LYS A 1 86 ? 8.955 13.685 24.674 1.00 68.12 86 LYS A C 1
ATOM 667 O O . LYS A 1 86 ? 9.368 13.890 23.535 1.00 68.12 86 LYS A O 1
ATOM 672 N N . PRO A 1 87 ? 9.561 14.210 25.756 1.00 68.81 87 PRO A N 1
ATOM 673 C CA . PRO A 1 87 ? 10.834 14.916 25.670 1.00 68.81 87 PRO A CA 1
ATOM 674 C C . PRO A 1 87 ? 11.940 14.004 25.124 1.00 68.81 87 PRO A C 1
ATOM 676 O O . PRO A 1 87 ? 12.083 12.870 25.578 1.00 68.81 87 PRO A O 1
ATOM 679 N N . GLY A 1 88 ? 12.744 14.528 24.199 1.00 70.31 88 GLY A N 1
ATOM 680 C CA . GLY A 1 88 ? 13.868 13.812 23.591 1.00 70.31 88 GLY A CA 1
ATOM 681 C C . GLY A 1 88 ? 13.512 13.076 22.291 1.00 70.31 88 GLY A C 1
ATOM 682 O O . GLY A 1 88 ? 12.333 12.907 21.968 1.00 70.31 88 GLY A O 1
ATOM 683 N N . PRO A 1 89 ? 14.530 12.669 21.512 1.00 70.19 89 PRO A N 1
ATOM 684 C CA . PRO A 1 89 ? 14.313 11.971 20.254 1.00 70.19 89 PRO A CA 1
ATOM 685 C C . PRO A 1 89 ? 13.627 10.617 20.497 1.00 70.19 89 PRO A C 1
ATOM 687 O O . PRO A 1 89 ? 13.917 9.952 21.497 1.00 70.19 89 PRO A O 1
ATOM 690 N N . PRO A 1 90 ? 12.728 10.193 19.598 1.00 71.00 90 PRO A N 1
ATOM 691 C CA . PRO A 1 90 ? 12.109 8.880 19.675 1.00 71.00 90 PRO A CA 1
ATOM 692 C C . PRO A 1 90 ? 13.185 7.782 19.601 1.00 71.00 90 PRO A C 1
ATOM 694 O O . PRO A 1 90 ? 14.053 7.840 18.724 1.00 71.00 90 PRO A O 1
ATOM 697 N N . PRO A 1 91 ? 13.157 6.780 20.499 1.00 73.12 91 PRO A N 1
ATOM 698 C CA . PRO A 1 91 ? 14.065 5.645 20.426 1.00 73.12 91 PRO A CA 1
ATOM 699 C C . PRO A 1 91 ? 13.769 4.800 19.177 1.00 73.12 91 PRO A C 1
ATOM 701 O O . PRO A 1 91 ? 12.687 4.872 18.589 1.00 73.12 91 PRO A O 1
ATOM 704 N N . ALA A 1 92 ? 14.739 3.989 18.747 1.00 67.19 92 ALA A N 1
ATOM 705 C CA . ALA A 1 92 ? 14.655 3.231 17.494 1.00 67.19 92 ALA A CA 1
ATOM 706 C C . ALA A 1 92 ? 13.461 2.251 17.429 1.00 67.19 92 ALA A C 1
ATOM 708 O O . ALA A 1 92 ? 12.990 1.924 16.339 1.00 67.19 92 ALA A O 1
ATOM 709 N N . ASP A 1 93 ? 12.956 1.824 18.585 1.00 69.12 93 ASP A N 1
ATOM 710 C CA . ASP A 1 93 ? 11.870 0.868 18.811 1.00 69.12 93 ASP A CA 1
ATOM 711 C C . ASP A 1 93 ? 10.536 1.524 19.227 1.00 69.12 93 ASP A C 1
ATOM 713 O O . ASP A 1 93 ? 9.587 0.832 19.603 1.00 69.12 93 ASP A O 1
ATOM 717 N N . CYS A 1 94 ? 10.411 2.851 19.100 1.00 74.56 94 CYS A N 1
ATOM 718 C CA . CYS A 1 94 ? 9.201 3.602 19.465 1.00 74.56 94 CYS A CA 1
ATOM 719 C C . CYS A 1 94 ? 7.917 3.176 18.720 1.00 74.56 94 CYS A C 1
ATOM 721 O O . CYS A 1 94 ? 6.816 3.574 19.105 1.00 74.56 94 CYS A O 1
ATOM 723 N N . TRP A 1 95 ? 8.020 2.355 17.673 1.00 78.38 95 TRP A N 1
ATOM 724 C CA . TRP A 1 95 ? 6.905 1.945 16.812 1.00 78.38 95 TRP A CA 1
ATOM 725 C C . TRP A 1 95 ? 5.808 1.186 17.552 1.00 78.38 95 TRP A C 1
ATOM 727 O O . TRP A 1 95 ? 4.632 1.404 17.271 1.00 78.38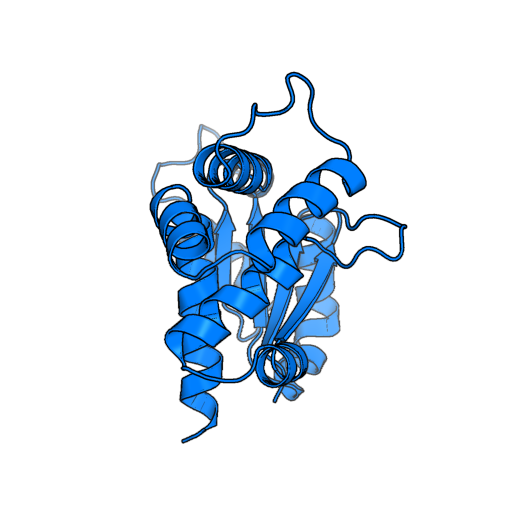 95 TRP A O 1
ATOM 737 N N . ASN A 1 96 ? 6.172 0.361 18.537 1.00 80.06 96 ASN A N 1
ATOM 738 C CA . ASN A 1 96 ? 5.193 -0.340 19.370 1.00 80.06 96 ASN A CA 1
ATOM 739 C C . ASN A 1 96 ? 4.347 0.647 20.185 1.00 80.06 96 ASN A C 1
ATOM 741 O O . ASN A 1 96 ? 3.136 0.471 20.330 1.00 80.06 96 ASN A O 1
ATOM 745 N N . GLU A 1 97 ? 4.967 1.715 20.691 1.00 80.25 97 GLU A N 1
ATOM 746 C CA . GLU A 1 97 ? 4.247 2.764 21.411 1.00 80.25 97 GLU A CA 1
ATOM 747 C C . GLU A 1 97 ? 3.351 3.575 20.472 1.00 80.25 97 GLU A C 1
ATOM 749 O O . GLU A 1 97 ? 2.227 3.915 20.840 1.00 80.25 97 GLU A O 1
ATOM 754 N N . ILE A 1 98 ? 3.814 3.859 19.252 1.00 82.50 98 ILE A N 1
ATOM 755 C CA . ILE A 1 98 ? 3.027 4.573 18.243 1.00 82.50 98 ILE A CA 1
ATOM 756 C C . ILE A 1 98 ? 1.810 3.747 17.803 1.00 82.50 98 ILE A C 1
ATOM 758 O O . ILE A 1 98 ? 0.705 4.289 17.751 1.00 82.50 98 ILE A O 1
ATOM 762 N N . ASP A 1 99 ? 1.974 2.445 17.553 1.00 84.12 99 ASP A N 1
ATOM 763 C CA . ASP A 1 99 ? 0.861 1.533 17.256 1.00 84.12 99 ASP A CA 1
ATOM 764 C C . ASP A 1 99 ? -0.134 1.481 18.422 1.00 84.12 99 ASP A C 1
ATOM 766 O O . ASP A 1 99 ? -1.333 1.699 18.236 1.00 84.12 99 ASP A O 1
ATOM 770 N N . THR A 1 100 ? 0.371 1.314 19.648 1.00 84.44 100 THR A N 1
ATOM 771 C CA . THR A 1 100 ? -0.447 1.332 20.871 1.00 84.44 100 THR A CA 1
ATOM 772 C C . THR A 1 100 ? -1.223 2.639 21.001 1.00 84.44 100 THR A C 1
ATOM 774 O O . THR A 1 100 ? -2.413 2.640 21.320 1.00 84.44 100 THR A O 1
ATOM 777 N N . ARG A 1 101 ? -0.578 3.776 20.720 1.00 84.12 101 ARG A N 1
ATOM 778 C CA . ARG A 1 101 ? -1.214 5.090 20.788 1.00 84.12 101 ARG A CA 1
ATOM 779 C C . ARG A 1 101 ? -2.300 5.241 19.733 1.00 84.12 101 ARG A C 1
ATOM 781 O O . ARG A 1 101 ? -3.386 5.722 20.053 1.00 84.12 101 ARG A O 1
ATOM 788 N N . MET A 1 102 ? -2.020 4.824 18.503 1.00 86.25 102 MET A N 1
ATOM 789 C CA . MET A 1 102 ? -2.995 4.834 17.419 1.00 86.25 102 MET A CA 1
ATOM 790 C C . MET A 1 102 ? -4.214 3.983 17.782 1.00 86.25 102 MET A C 1
ATOM 792 O O . MET A 1 102 ? -5.329 4.479 17.655 1.00 86.25 102 MET A O 1
ATOM 796 N N . LYS A 1 103 ? -4.012 2.778 18.330 1.00 89.31 103 LYS A N 1
ATOM 797 C CA . LYS A 1 103 ? -5.096 1.879 18.763 1.00 89.31 103 LYS A CA 1
ATOM 798 C C . LYS A 1 103 ? -5.874 2.419 19.958 1.00 89.31 103 LYS A C 1
ATOM 800 O O . LYS A 1 103 ? -7.086 2.271 20.023 1.00 89.31 103 LYS A O 1
ATOM 805 N N . SER A 1 104 ? -5.203 3.089 20.894 1.00 87.56 104 SER A N 1
ATOM 806 C CA . SER A 1 104 ? -5.872 3.778 22.002 1.00 87.56 104 SER A CA 1
ATOM 807 C C . SER A 1 104 ? -6.737 4.938 21.505 1.00 87.56 104 SER A C 1
ATOM 809 O O . SER A 1 104 ? -7.830 5.162 22.020 1.00 87.56 104 SER A O 1
ATOM 811 N N . ASP A 1 105 ? -6.261 5.675 20.503 1.00 85.69 105 ASP A N 1
ATOM 812 C CA . ASP A 1 105 ? -6.991 6.798 19.936 1.00 85.69 105 ASP A CA 1
ATOM 813 C C . ASP A 1 105 ? -8.124 6.349 18.998 1.00 85.69 105 ASP A C 1
ATOM 815 O O . ASP A 1 105 ? -9.177 6.981 18.978 1.00 85.69 105 ASP A O 1
ATOM 819 N N . ALA A 1 106 ? -7.925 5.293 18.213 1.00 88.69 106 ALA A N 1
ATOM 820 C CA . ALA A 1 106 ? -8.898 4.718 17.291 1.00 88.69 106 ALA A CA 1
ATOM 821 C C . ALA A 1 106 ? -9.050 3.211 17.567 1.00 88.69 10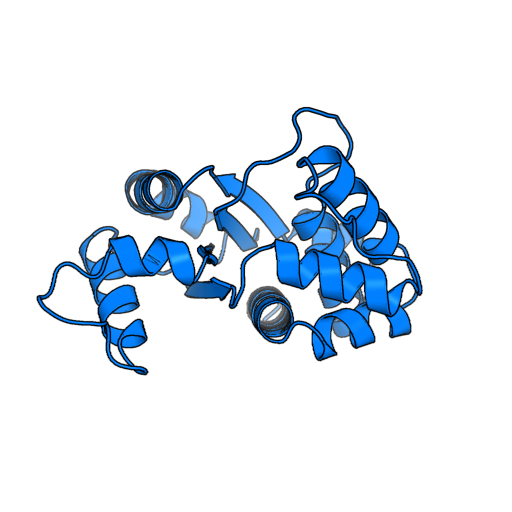6 ALA A C 1
ATOM 823 O O . ALA A 1 106 ? -8.447 2.406 16.862 1.00 88.69 106 ALA A O 1
ATOM 824 N N . PRO A 1 107 ? -9.826 2.811 18.591 1.00 89.38 107 PRO A N 1
ATOM 825 C CA . PRO A 1 107 ? -9.960 1.403 18.951 1.00 89.38 107 PRO A CA 1
ATOM 826 C C . PRO A 1 107 ? -10.596 0.569 17.837 1.00 89.38 107 PRO A C 1
ATOM 828 O O . PRO A 1 107 ? -11.635 0.941 17.288 1.00 89.38 107 PRO A O 1
ATOM 831 N N . GLY A 1 108 ? -9.996 -0.585 17.548 1.00 89.81 108 GLY A N 1
ATOM 832 C CA . GLY A 1 108 ? -10.518 -1.586 16.621 1.00 89.81 108 GLY A CA 1
ATOM 833 C C . GLY A 1 108 ? -9.412 -2.369 15.916 1.00 89.81 108 GLY A C 1
ATOM 834 O O . GLY A 1 108 ? -8.225 -2.134 16.136 1.00 89.81 108 GLY A O 1
ATOM 835 N N . GLU A 1 109 ? -9.822 -3.298 15.056 1.00 91.19 109 GLU A N 1
ATOM 836 C CA . GLU A 1 109 ? -8.913 -4.184 14.328 1.00 91.19 109 GLU A CA 1
ATOM 837 C C . GLU A 1 109 ? -8.464 -3.545 13.009 1.00 91.19 109 GLU A C 1
ATOM 839 O O . GLU A 1 109 ? -9.236 -3.422 12.058 1.00 91.19 109 GLU A O 1
ATOM 844 N N . TYR A 1 110 ? -7.198 -3.138 12.949 1.00 93.19 110 TYR A N 1
ATOM 845 C CA . TYR A 1 110 ? -6.521 -2.725 11.722 1.00 93.19 110 TYR A CA 1
ATOM 846 C C . TYR A 1 110 ? -5.021 -3.006 11.826 1.00 93.19 110 TYR A C 1
ATOM 848 O O . TYR A 1 110 ? -4.449 -3.097 12.914 1.00 93.19 110 TYR A O 1
ATOM 856 N N . CYS A 1 111 ? -4.368 -3.134 10.675 1.00 92.62 111 CYS A N 1
ATOM 857 C CA . CYS A 1 111 ? -2.921 -3.271 10.591 1.00 92.62 111 CYS A CA 1
ATOM 858 C C . CYS A 1 111 ? -2.297 -1.905 10.314 1.00 92.62 111 CYS A C 1
ATOM 860 O O . CYS A 1 111 ? -2.619 -1.284 9.303 1.00 92.62 111 CYS A O 1
ATOM 862 N N . LEU A 1 112 ? -1.415 -1.436 11.195 1.00 90.56 112 LEU A N 1
ATOM 863 C CA . LEU A 1 112 ? -0.628 -0.234 10.956 1.00 90.56 112 LEU A CA 1
ATOM 864 C C . LEU A 1 112 ? 0.698 -0.608 10.288 1.00 90.56 112 LEU A C 1
ATOM 866 O O . LEU A 1 112 ? 1.479 -1.380 10.839 1.00 90.56 112 LEU A O 1
ATOM 870 N N . LEU A 1 113 ? 0.959 -0.038 9.115 1.00 89.50 113 LEU A N 1
ATOM 871 C CA . LEU A 1 113 ? 2.216 -0.166 8.390 1.00 89.50 113 LEU A CA 1
ATOM 872 C C . LEU A 1 113 ? 2.835 1.210 8.181 1.00 89.50 113 LEU A C 1
ATOM 874 O O . LEU A 1 113 ? 2.151 2.183 7.869 1.00 89.50 113 LEU A O 1
ATOM 878 N N . LEU A 1 114 ? 4.151 1.276 8.346 1.00 83.00 114 LEU A N 1
ATOM 879 C CA . LEU A 1 114 ? 4.908 2.509 8.189 1.00 83.00 114 LEU A CA 1
ATOM 880 C C . LEU A 1 114 ? 5.750 2.438 6.923 1.00 83.00 114 LEU A C 1
ATOM 882 O O . LEU A 1 114 ? 6.513 1.480 6.725 1.00 83.00 114 LEU A O 1
ATOM 886 N N . ILE A 1 115 ? 5.615 3.464 6.086 1.00 79.75 115 ILE A N 1
ATOM 887 C CA . ILE A 1 115 ? 6.499 3.668 4.947 1.00 79.75 115 ILE A CA 1
ATOM 888 C C . ILE A 1 115 ? 7.747 4.377 5.448 1.00 79.75 115 ILE A C 1
ATOM 890 O O . ILE A 1 115 ? 7.725 5.546 5.837 1.00 79.75 115 ILE A O 1
ATOM 894 N N . GLU A 1 116 ? 8.847 3.632 5.458 1.00 71.44 116 GLU A N 1
ATOM 895 C CA . GLU A 1 116 ? 10.179 4.202 5.608 1.00 71.44 116 GLU A CA 1
ATOM 896 C C . GLU A 1 116 ? 10.461 5.092 4.395 1.00 71.44 116 GLU A C 1
ATOM 898 O O . GLU A 1 116 ? 10.336 4.618 3.269 1.00 71.44 116 GLU A O 1
ATOM 903 N N . GLN A 1 117 ? 10.821 6.356 4.653 1.00 65.94 117 GLN A N 1
ATOM 904 C CA . GLN A 1 117 ? 11.205 7.356 3.647 1.00 65.94 117 GLN A CA 1
ATOM 905 C C . GLN A 1 117 ? 10.083 7.793 2.669 1.00 65.94 117 GLN A C 1
ATOM 907 O O . GLN A 1 117 ? 10.360 8.296 1.583 1.00 65.94 117 GLN A O 1
ATOM 912 N N . ASN A 1 118 ? 8.813 7.690 3.096 1.00 75.81 118 ASN A N 1
ATOM 913 C CA . ASN A 1 118 ? 7.628 8.199 2.380 1.00 75.81 118 ASN A CA 1
ATOM 914 C C . ASN A 1 118 ? 7.432 7.562 0.979 1.00 75.81 118 ASN A C 1
ATOM 916 O O . ASN A 1 118 ? 8.194 6.725 0.495 1.00 75.81 118 ASN A O 1
ATOM 920 N N . ILE A 1 119 ? 6.335 7.915 0.325 1.00 83.56 119 ILE A N 1
ATOM 921 C CA . ILE A 1 119 ? 5.980 7.583 -1.051 1.00 83.56 119 ILE A CA 1
ATOM 922 C C . ILE A 1 119 ? 7.062 8.006 -2.062 1.00 83.56 119 ILE A C 1
ATOM 924 O O . ILE A 1 119 ? 7.135 7.410 -3.139 1.00 83.56 119 ILE A O 1
ATOM 928 N N . GLU A 1 120 ? 7.935 8.975 -1.751 1.00 86.88 120 GLU A N 1
ATOM 929 C CA . GLU A 1 120 ? 9.067 9.293 -2.631 1.00 86.88 120 GLU A CA 1
ATOM 930 C C . GLU A 1 120 ? 10.041 8.118 -2.781 1.00 86.88 120 GLU A C 1
ATOM 932 O O . GLU A 1 120 ? 10.466 7.854 -3.901 1.00 86.88 120 GLU A O 1
ATOM 937 N N . SER A 1 121 ? 10.312 7.327 -1.739 1.00 89.56 121 SER A N 1
ATOM 938 C CA . SER A 1 121 ? 11.165 6.138 -1.897 1.00 89.56 121 SER A CA 1
ATOM 939 C C . SER A 1 121 ? 10.532 5.040 -2.742 1.00 89.56 121 SER A C 1
ATOM 941 O O . SER A 1 121 ? 11.235 4.309 -3.442 1.00 89.56 121 SER A O 1
ATOM 943 N N . LEU A 1 122 ? 9.200 4.931 -2.739 1.00 92.25 122 LEU A N 1
ATOM 944 C CA . LEU A 1 122 ? 8.505 4.053 -3.680 1.00 92.25 122 LEU A CA 1
ATOM 945 C C . LEU A 1 122 ? 8.682 4.549 -5.122 1.00 92.25 122 LEU A C 1
ATOM 947 O O . LEU A 1 122 ? 8.890 3.749 -6.035 1.00 92.25 122 LEU A O 1
ATOM 951 N N . LEU A 1 123 ? 8.634 5.866 -5.328 1.00 93.81 123 LEU A N 1
ATOM 952 C CA . LEU A 1 123 ? 8.881 6.467 -6.632 1.00 93.81 123 LEU A CA 1
ATOM 953 C C . LEU A 1 123 ? 10.333 6.278 -7.092 1.00 93.81 123 LEU A C 1
ATOM 955 O O . LEU A 1 123 ? 10.553 5.928 -8.247 1.00 93.81 123 LEU A O 1
ATOM 959 N N . GLU A 1 124 ? 11.312 6.470 -6.211 1.00 94.56 124 GLU A N 1
ATOM 960 C CA . GLU A 1 124 ? 12.731 6.230 -6.495 1.00 94.56 124 GLU A CA 1
ATOM 961 C C . GLU A 1 124 ? 12.979 4.776 -6.903 1.00 94.56 124 GLU A C 1
ATOM 963 O O . GLU A 1 124 ? 13.623 4.519 -7.923 1.00 94.56 124 GLU A O 1
ATOM 968 N N . ALA A 1 125 ? 12.403 3.826 -6.160 1.00 95.62 125 ALA A N 1
ATOM 969 C CA . ALA A 1 125 ? 12.457 2.407 -6.489 1.00 95.62 125 ALA A CA 1
ATOM 970 C C . ALA A 1 125 ? 11.836 2.114 -7.864 1.00 95.62 125 ALA A C 1
ATOM 972 O O . ALA A 1 125 ? 12.433 1.390 -8.662 1.00 95.62 125 ALA A O 1
ATOM 973 N N . ALA A 1 126 ? 10.679 2.710 -8.171 1.00 96.81 126 ALA A N 1
ATOM 974 C CA . ALA A 1 126 ? 10.033 2.581 -9.475 1.00 96.81 126 ALA A CA 1
ATOM 975 C C . ALA A 1 126 ? 10.878 3.174 -10.609 1.00 96.81 126 ALA A C 1
ATOM 977 O O . ALA A 1 126 ? 11.037 2.535 -11.646 1.00 96.81 126 ALA A O 1
ATOM 978 N N . CYS A 1 127 ? 11.461 4.359 -10.424 1.00 97.00 127 CYS A N 1
ATOM 979 C CA . CYS A 1 127 ? 12.347 4.970 -11.412 1.00 97.00 127 CYS A CA 1
ATOM 980 C C . CYS A 1 127 ? 13.581 4.104 -11.685 1.00 97.00 127 CYS A C 1
ATOM 982 O O . CYS A 1 127 ? 13.906 3.869 -12.849 1.00 97.00 127 CYS A O 1
ATOM 984 N N . ALA A 1 128 ? 14.215 3.583 -10.632 1.00 97.00 128 ALA A N 1
ATOM 985 C CA . ALA A 1 128 ? 15.365 2.694 -10.752 1.00 97.00 128 ALA A CA 1
ATOM 986 C C . ALA A 1 128 ? 15.016 1.406 -11.516 1.00 97.00 128 ALA A C 1
ATOM 988 O O . ALA A 1 128 ? 15.714 1.056 -12.465 1.00 97.00 128 ALA A O 1
ATOM 989 N N . ALA A 1 129 ? 13.908 0.747 -11.163 1.00 97.50 129 ALA A N 1
ATOM 990 C CA . ALA A 1 129 ? 13.463 -0.479 -11.829 1.00 97.50 129 ALA A CA 1
ATOM 991 C C . ALA A 1 129 ? 13.074 -0.249 -13.300 1.00 97.50 129 ALA A C 1
ATOM 993 O O . ALA A 1 129 ? 13.294 -1.101 -14.157 1.00 97.50 129 ALA A O 1
ATOM 994 N N . LEU A 1 130 ? 12.541 0.935 -13.613 1.00 97.31 130 LEU A N 1
ATOM 995 C CA . LEU A 1 130 ? 12.203 1.366 -14.971 1.00 97.31 130 LEU A CA 1
ATOM 996 C C . LEU A 1 130 ? 13.401 1.925 -15.755 1.00 97.31 130 LEU A C 1
ATOM 998 O O . LEU A 1 130 ? 13.217 2.377 -16.884 1.00 97.31 130 LEU A O 1
ATOM 1002 N N . SER A 1 131 ? 14.605 1.936 -15.172 1.00 96.56 131 SER A N 1
ATOM 1003 C CA . SER A 1 131 ? 15.814 2.520 -15.773 1.00 96.56 131 SER A CA 1
ATOM 1004 C C . SER A 1 131 ? 15.624 3.969 -16.249 1.00 96.56 131 SER A C 1
ATOM 1006 O O . SER A 1 131 ? 16.106 4.356 -17.313 1.00 96.56 131 SER A O 1
ATOM 1008 N N . GLN A 1 132 ? 14.913 4.782 -15.464 1.00 95.69 132 GLN A N 1
ATOM 1009 C CA . GLN A 1 132 ? 14.688 6.200 -15.752 1.00 95.69 132 GLN A CA 1
ATOM 1010 C C . GLN A 1 132 ? 15.221 7.098 -14.624 1.00 95.69 132 GLN A C 1
ATOM 1012 O O . GLN A 1 132 ? 15.317 6.651 -13.477 1.00 95.69 132 GLN A O 1
ATOM 1017 N N . PRO A 1 133 ? 15.534 8.374 -14.907 1.00 94.00 133 PRO A N 1
ATOM 1018 C CA . PRO A 1 133 ? 15.960 9.306 -13.870 1.00 94.00 133 PRO A CA 1
ATOM 1019 C C . PRO A 1 133 ? 14.851 9.559 -12.841 1.00 94.00 133 PRO A C 1
ATOM 1021 O O . PRO A 1 133 ? 13.669 9.664 -13.178 1.00 94.00 133 PRO A O 1
ATOM 1024 N N . VAL A 1 134 ? 15.253 9.697 -11.577 1.00 92.31 134 VAL A N 1
ATOM 1025 C CA . VAL A 1 134 ? 14.390 10.235 -10.520 1.00 92.31 134 VAL A CA 1
ATOM 1026 C C . VAL A 1 134 ? 14.193 11.734 -10.785 1.00 92.31 134 VAL A C 1
ATOM 1028 O O . VAL A 1 134 ? 15.168 12.412 -11.117 1.00 92.31 134 VAL A O 1
ATOM 1031 N N . PRO A 1 135 ? 12.969 12.278 -10.657 1.00 89.38 135 PRO A N 1
ATOM 1032 C CA . PRO A 1 135 ? 12.750 13.716 -10.763 1.00 89.38 135 PRO A CA 1
ATOM 1033 C C . PRO A 1 135 ? 13.644 14.502 -9.791 1.00 89.38 135 PRO A C 1
ATOM 1035 O O . PRO A 1 135 ? 13.643 14.239 -8.593 1.00 89.38 135 PRO A O 1
ATOM 1038 N N . GLU A 1 136 ? 14.375 15.502 -10.293 1.00 87.69 136 GLU A N 1
ATOM 1039 C CA . GLU A 1 136 ? 15.277 16.334 -9.470 1.00 87.69 136 GLU A CA 1
ATOM 1040 C C . GLU A 1 136 ? 14.533 17.191 -8.433 1.00 87.69 136 GLU A C 1
ATOM 1042 O O . GLU A 1 136 ? 15.101 17.633 -7.436 1.00 87.69 136 GLU A O 1
ATOM 1047 N N . LYS A 1 137 ? 13.248 17.460 -8.682 1.00 89.00 137 LYS A N 1
ATOM 1048 C CA . LYS A 1 137 ? 12.357 18.197 -7.785 1.00 89.00 137 LYS A CA 1
ATOM 1049 C C . LYS A 1 137 ? 11.290 17.256 -7.260 1.00 89.00 137 LYS A C 1
ATOM 1051 O O . LYS A 1 137 ? 10.877 16.344 -7.972 1.00 89.00 137 LYS A O 1
ATOM 1056 N N . LYS A 1 138 ? 10.790 17.543 -6.052 1.00 85.88 138 LYS A N 1
ATOM 1057 C CA . LYS A 1 138 ? 9.660 16.816 -5.465 1.00 85.88 138 LYS A CA 1
ATOM 1058 C C . LYS A 1 138 ? 8.497 16.784 -6.471 1.00 85.88 138 LYS A C 1
ATOM 1060 O O . LYS A 1 138 ? 7.943 17.849 -6.760 1.00 85.88 138 LYS A O 1
ATOM 1065 N N . PRO A 1 139 ? 8.143 15.603 -7.002 1.00 85.94 139 PRO A N 1
ATOM 1066 C CA . PRO A 1 139 ? 7.144 15.506 -8.046 1.00 85.94 139 PRO A CA 1
ATOM 1067 C C . PRO A 1 139 ? 5.767 15.798 -7.473 1.00 85.94 139 PRO A C 1
ATOM 1069 O O . PRO A 1 139 ? 5.463 15.495 -6.315 1.00 85.94 139 PRO A O 1
ATOM 1072 N N . ASN A 1 140 ? 4.913 16.392 -8.297 1.00 89.06 140 ASN A N 1
ATOM 1073 C CA . ASN A 1 140 ? 3.514 16.541 -7.937 1.00 89.06 140 ASN A CA 1
ATOM 1074 C C . ASN A 1 140 ? 2.796 15.169 -7.995 1.00 89.06 140 ASN A C 1
ATOM 1076 O O . ASN A 1 140 ? 3.303 14.230 -8.620 1.00 89.06 140 ASN A O 1
ATOM 1080 N N . PRO A 1 141 ? 1.604 15.028 -7.382 1.00 88.88 141 PRO A N 1
ATOM 1081 C CA . PRO A 1 141 ? 0.890 13.750 -7.355 1.00 88.88 141 PRO A CA 1
ATOM 1082 C C . PRO A 1 141 ? 0.667 13.117 -8.736 1.00 88.88 141 PRO A C 1
ATOM 1084 O O . PRO A 1 141 ? 0.748 11.901 -8.854 1.00 88.88 141 PRO A O 1
ATOM 1087 N N . ASN A 1 142 ? 0.450 13.911 -9.792 1.00 88.81 142 ASN A N 1
ATOM 1088 C CA . ASN A 1 142 ? 0.225 13.381 -11.141 1.00 88.81 142 ASN A CA 1
ATOM 1089 C C . ASN A 1 142 ? 1.501 12.777 -11.742 1.00 88.81 142 ASN A C 1
ATOM 1091 O O . ASN A 1 142 ? 1.445 11.727 -12.378 1.00 88.81 142 ASN A O 1
ATOM 1095 N N . GLU A 1 143 ? 2.646 13.440 -11.562 1.00 90.19 143 GLU A N 1
ATOM 1096 C CA . GLU A 1 143 ? 3.946 12.960 -12.051 1.00 90.19 143 GLU A CA 1
ATOM 1097 C C . GLU A 1 143 ? 4.321 11.646 -11.370 1.00 90.19 143 GLU A C 1
ATOM 1099 O O . GLU A 1 143 ? 4.657 10.667 -12.039 1.00 90.19 143 GLU A O 1
ATOM 1104 N N . ARG A 1 144 ? 4.173 11.599 -10.042 1.00 91.69 144 ARG A N 1
ATOM 1105 C CA . ARG A 1 144 ? 4.353 10.374 -9.265 1.00 91.69 144 ARG A CA 1
ATOM 1106 C C . ARG A 1 144 ? 3.416 9.271 -9.755 1.00 91.69 144 ARG A C 1
ATOM 1108 O O . ARG A 1 144 ? 3.878 8.174 -10.066 1.00 91.69 144 ARG A O 1
ATOM 1115 N N . ASP A 1 145 ? 2.114 9.549 -9.817 1.00 92.31 145 ASP A N 1
ATOM 1116 C CA . ASP A 1 145 ? 1.113 8.545 -10.181 1.00 92.31 145 ASP A CA 1
ATOM 1117 C C . ASP A 1 145 ? 1.348 8.022 -11.603 1.00 92.31 145 ASP A C 1
ATOM 1119 O O . ASP A 1 145 ? 1.177 6.835 -11.848 1.00 92.31 145 ASP A O 1
ATOM 1123 N N . THR A 1 146 ? 1.829 8.859 -12.525 1.00 92.62 146 THR A N 1
ATOM 1124 C CA . THR A 1 146 ? 2.200 8.445 -13.888 1.00 92.62 146 THR A CA 1
ATOM 1125 C C . THR A 1 146 ? 3.307 7.392 -13.881 1.00 92.62 146 THR A C 1
ATOM 1127 O O . THR A 1 146 ? 3.185 6.363 -14.548 1.00 92.62 146 THR A O 1
ATOM 1130 N N . VAL A 1 147 ? 4.376 7.616 -13.113 1.00 94.75 147 VAL A N 1
ATOM 1131 C CA . VAL A 1 147 ? 5.493 6.666 -13.017 1.00 94.75 147 VAL A CA 1
ATOM 1132 C C . VAL A 1 147 ? 5.051 5.360 -12.363 1.00 94.75 147 VAL A C 1
ATOM 1134 O O . VAL A 1 147 ? 5.335 4.286 -12.891 1.00 94.75 147 VAL A O 1
ATOM 1137 N N . LEU A 1 148 ? 4.331 5.446 -11.243 1.00 95.19 148 LEU A N 1
ATOM 1138 C CA . LEU A 1 148 ? 3.871 4.265 -10.510 1.00 95.19 148 LEU A CA 1
ATOM 1139 C C . LEU A 1 148 ? 2.842 3.460 -11.309 1.00 95.19 148 LEU A C 1
ATOM 1141 O O . LEU A 1 148 ? 2.895 2.233 -11.306 1.00 95.19 148 LEU A O 1
ATOM 1145 N N . ASN A 1 149 ? 1.964 4.131 -12.057 1.00 94.69 149 ASN A N 1
ATOM 1146 C CA . ASN A 1 149 ? 1.053 3.471 -12.986 1.00 94.69 149 ASN A CA 1
ATOM 1147 C C . ASN A 1 149 ? 1.823 2.748 -14.087 1.00 94.69 149 ASN A C 1
ATOM 1149 O O . ASN A 1 149 ? 1.518 1.597 -14.370 1.00 94.69 149 ASN A O 1
ATOM 1153 N N . ARG A 1 150 ? 2.849 3.369 -14.680 1.00 95.31 150 ARG A N 1
ATOM 1154 C CA . ARG A 1 150 ? 3.673 2.683 -15.682 1.00 95.31 150 ARG A CA 1
ATOM 1155 C C . ARG A 1 150 ? 4.333 1.436 -15.096 1.00 95.31 150 ARG A C 1
ATOM 1157 O O . ARG A 1 150 ? 4.170 0.361 -15.654 1.00 95.31 150 ARG A O 1
ATOM 1164 N N . ALA A 1 151 ? 4.980 1.564 -13.936 1.00 96.81 151 ALA A N 1
ATOM 1165 C CA . ALA A 1 151 ? 5.569 0.438 -13.209 1.00 96.81 151 ALA A CA 1
ATOM 1166 C C . ALA A 1 151 ? 4.560 -0.685 -12.918 1.00 96.81 151 ALA A C 1
ATOM 1168 O O . ALA A 1 151 ? 4.902 -1.862 -13.001 1.00 96.81 151 ALA A O 1
ATOM 1169 N N . ALA A 1 152 ? 3.313 -0.334 -12.594 1.00 96.69 152 ALA A N 1
ATOM 1170 C CA . ALA A 1 152 ? 2.261 -1.305 -12.324 1.00 96.69 152 ALA A CA 1
ATOM 1171 C C . ALA A 1 152 ? 1.973 -2.217 -13.526 1.00 96.69 152 ALA A C 1
ATOM 1173 O O . ALA A 1 152 ? 1.688 -3.396 -13.329 1.00 96.69 152 ALA A O 1
ATOM 1174 N N . TRP A 1 153 ? 2.079 -1.695 -14.750 1.00 96.06 153 TRP A N 1
ATOM 1175 C CA . TRP A 1 153 ? 1.775 -2.415 -15.992 1.00 96.06 153 TRP A CA 1
ATOM 1176 C C . TRP A 1 153 ? 2.979 -3.102 -16.646 1.00 96.06 153 TRP A C 1
ATOM 1178 O O . TRP A 1 153 ? 2.809 -3.772 -17.661 1.00 96.06 153 TRP A O 1
ATOM 1188 N N . GLU A 1 154 ? 4.177 -2.972 -16.077 1.00 97.25 154 GLU A N 1
ATOM 1189 C CA . GLU A 1 154 ? 5.367 -3.677 -16.564 1.00 97.25 154 GLU A CA 1
ATOM 1190 C C . GLU A 1 154 ? 5.317 -5.189 -16.279 1.00 97.25 154 GLU A C 1
ATOM 1192 O O . GLU A 1 154 ? 4.319 -5.737 -15.818 1.00 97.25 154 GLU A O 1
ATOM 1197 N N . ASN A 1 155 ? 6.391 -5.916 -16.573 1.00 96.38 155 ASN A N 1
ATOM 1198 C CA . ASN A 1 155 ? 6.479 -7.339 -16.242 1.00 96.38 155 ASN A CA 1
ATOM 1199 C C . ASN A 1 155 ? 6.721 -7.592 -14.735 1.00 96.38 155 ASN A C 1
ATOM 1201 O O . ASN A 1 155 ? 7.086 -6.695 -13.967 1.00 96.38 155 ASN A O 1
ATOM 1205 N N . LEU A 1 156 ? 6.556 -8.854 -14.322 1.00 96.12 156 LEU A N 1
ATOM 1206 C CA . LEU A 1 156 ? 6.753 -9.289 -12.933 1.00 96.12 156 LEU A CA 1
ATOM 1207 C C . LEU A 1 156 ? 8.162 -8.979 -12.406 1.00 96.12 156 LEU A C 1
ATOM 1209 O O . LEU A 1 156 ? 8.326 -8.712 -11.220 1.00 96.12 156 LEU A O 1
ATOM 1213 N N . THR A 1 157 ? 9.184 -8.991 -13.271 1.00 97.56 157 THR A N 1
ATOM 1214 C CA . THR A 1 157 ? 10.576 -8.739 -12.878 1.00 97.56 157 THR A CA 1
ATOM 1215 C C . THR A 1 157 ? 10.764 -7.292 -12.438 1.00 97.56 157 THR A C 1
ATOM 1217 O O . THR A 1 157 ? 11.380 -7.058 -11.401 1.00 97.56 157 THR A O 1
ATOM 1220 N N . VAL A 1 158 ? 10.176 -6.331 -13.158 1.00 97.94 158 VAL A N 1
ATOM 1221 C CA . VAL A 1 158 ? 10.191 -4.913 -12.760 1.00 97.94 158 VAL A CA 1
ATOM 1222 C C . VAL A 1 158 ? 9.489 -4.732 -11.418 1.00 97.94 158 VAL A C 1
ATOM 1224 O O . VAL A 1 158 ? 10.044 -4.124 -10.505 1.00 97.94 158 VAL A O 1
ATOM 1227 N N . ARG A 1 159 ? 8.289 -5.300 -11.247 1.00 98.06 159 ARG A N 1
ATOM 1228 C CA . ARG A 1 159 ? 7.551 -5.187 -9.979 1.00 98.06 159 ARG A CA 1
ATOM 1229 C C . ARG A 1 159 ? 8.280 -5.858 -8.810 1.00 98.06 159 ARG A C 1
ATOM 1231 O O . ARG A 1 159 ? 8.260 -5.323 -7.701 1.00 98.06 159 ARG A O 1
ATOM 1238 N N . ALA A 1 160 ? 8.951 -6.984 -9.041 1.00 97.69 160 ALA A N 1
ATOM 1239 C CA . ALA A 1 160 ? 9.780 -7.647 -8.037 1.00 97.69 160 ALA A CA 1
ATOM 1240 C C . ALA A 1 160 ? 10.998 -6.795 -7.633 1.00 97.69 160 ALA A C 1
ATOM 1242 O O . ALA A 1 160 ? 11.270 -6.664 -6.440 1.00 97.69 160 ALA A O 1
ATOM 1243 N N . ASP A 1 161 ? 11.680 -6.161 -8.593 1.00 97.88 161 ASP A N 1
ATOM 1244 C CA . ASP A 1 161 ? 12.808 -5.257 -8.318 1.00 97.88 161 ASP A CA 1
ATOM 1245 C C . ASP A 1 161 ? 12.365 -4.039 -7.486 1.00 97.88 161 ASP A C 1
ATOM 1247 O O . ASP A 1 161 ? 13.013 -3.686 -6.501 1.00 97.88 161 ASP A O 1
ATOM 1251 N N . ILE A 1 162 ? 11.199 -3.451 -7.786 1.00 97.12 162 ILE A N 1
ATOM 1252 C CA . ILE A 1 162 ? 10.632 -2.351 -6.982 1.00 97.12 162 ILE A CA 1
ATOM 1253 C C . ILE A 1 162 ? 10.427 -2.781 -5.530 1.00 97.12 162 ILE A C 1
ATOM 1255 O O . ILE A 1 162 ? 10.805 -2.060 -4.606 1.00 97.12 162 ILE A O 1
ATOM 1259 N N . ARG A 1 163 ? 9.847 -3.964 -5.312 1.00 96.19 163 ARG A N 1
ATOM 1260 C CA . ARG A 1 163 ? 9.611 -4.502 -3.966 1.00 96.19 163 ARG A CA 1
ATOM 1261 C C . ARG A 1 163 ? 10.912 -4.773 -3.219 1.00 96.19 163 ARG A C 1
ATOM 1263 O O . ARG A 1 163 ? 10.998 -4.489 -2.029 1.00 96.19 163 ARG A O 1
ATOM 1270 N N . GLN A 1 164 ? 11.935 -5.267 -3.912 1.00 96.44 164 GLN A N 1
ATOM 1271 C CA . GLN A 1 164 ? 13.258 -5.471 -3.327 1.00 96.44 164 GLN A CA 1
ATOM 1272 C C . GLN A 1 164 ? 13.901 -4.141 -2.901 1.00 96.44 164 GLN A C 1
ATOM 1274 O O . GLN A 1 164 ? 14.506 -4.065 -1.832 1.00 96.44 164 GLN A O 1
ATOM 1279 N N . ARG A 1 165 ? 13.751 -3.089 -3.713 1.00 94.94 165 ARG A N 1
ATOM 1280 C CA . 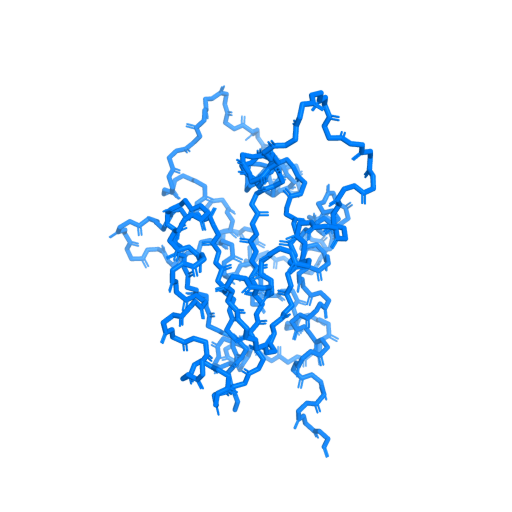ARG A 1 165 ? 14.285 -1.744 -3.440 1.00 94.94 165 ARG A CA 1
ATOM 1281 C C . ARG A 1 165 ? 13.486 -0.968 -2.397 1.00 94.94 165 ARG A C 1
ATOM 1283 O O . ARG A 1 165 ? 14.051 -0.110 -1.727 1.00 94.94 165 ARG A O 1
ATOM 1290 N N . CYS A 1 166 ? 12.198 -1.269 -2.242 1.00 93.88 166 CYS A N 1
ATOM 1291 C CA . CYS A 1 166 ? 11.306 -0.620 -1.286 1.00 93.88 166 CYS A CA 1
ATOM 1292 C C . CYS A 1 166 ? 10.689 -1.651 -0.317 1.00 93.88 166 CYS A C 1
ATOM 1294 O O . CYS A 1 166 ? 9.518 -2.022 -0.460 1.00 93.88 166 CYS A O 1
ATOM 1296 N N . PRO A 1 167 ? 11.440 -2.108 0.709 1.00 92.31 167 PRO A N 1
ATOM 1297 C CA . PRO A 1 167 ? 10.958 -3.120 1.652 1.00 92.31 167 PRO A CA 1
ATOM 1298 C C . PRO A 1 167 ? 9.686 -2.713 2.402 1.00 92.31 167 PRO A C 1
ATOM 1300 O O . PRO A 1 167 ? 8.872 -3.560 2.759 1.00 92.31 167 PRO A O 1
ATOM 1303 N N . SER A 1 168 ? 9.486 -1.415 2.646 1.00 91.06 168 SER A N 1
ATOM 1304 C CA . SER A 1 168 ? 8.263 -0.912 3.272 1.00 91.06 168 SER A CA 1
ATOM 1305 C C . SER A 1 168 ? 7.028 -1.153 2.405 1.00 91.06 168 SER A C 1
ATOM 1307 O O . SER A 1 168 ? 6.000 -1.580 2.929 1.00 91.06 168 SER A O 1
ATOM 1309 N N . PHE A 1 169 ? 7.145 -0.972 1.088 1.00 94.31 169 PHE A N 1
ATOM 1310 C CA . PHE A 1 169 ? 6.096 -1.321 0.137 1.00 94.31 169 PHE A CA 1
ATOM 1311 C C . PHE A 1 169 ? 5.916 -2.836 0.006 1.00 94.31 169 PHE A C 1
ATOM 1313 O O . PHE A 1 169 ? 4.780 -3.308 0.004 1.00 94.31 169 PHE A O 1
ATOM 1320 N N . ASP A 1 170 ? 7.002 -3.618 -0.001 1.00 95.50 170 ASP A N 1
ATOM 1321 C CA . ASP A 1 170 ? 6.919 -5.086 0.012 1.00 95.50 170 ASP A CA 1
ATOM 1322 C C . ASP A 1 170 ? 6.101 -5.607 1.205 1.00 95.50 170 ASP A C 1
ATOM 1324 O O . ASP A 1 170 ? 5.243 -6.475 1.042 1.00 95.50 170 ASP A O 1
ATOM 1328 N N . ARG A 1 171 ? 6.285 -5.025 2.398 1.00 94.12 171 ARG A N 1
ATOM 1329 C CA . ARG A 1 171 ? 5.473 -5.359 3.583 1.00 94.12 171 ARG A CA 1
ATOM 1330 C C . ARG A 1 171 ? 3.982 -5.091 3.363 1.00 94.12 171 ARG A C 1
ATOM 1332 O O . ARG A 1 171 ? 3.162 -5.898 3.795 1.00 94.12 171 ARG A O 1
ATOM 1339 N N . ILE A 1 172 ? 3.625 -3.995 2.686 1.00 94.75 172 ILE A N 1
ATOM 1340 C CA . ILE A 1 172 ? 2.227 -3.680 2.344 1.00 94.75 172 ILE A CA 1
ATOM 1341 C C . ILE A 1 172 ? 1.675 -4.735 1.384 1.00 94.75 172 ILE A C 1
ATOM 1343 O O . ILE A 1 172 ? 0.611 -5.293 1.649 1.00 94.75 172 ILE A O 1
ATOM 1347 N N . VAL A 1 173 ? 2.415 -5.056 0.317 1.00 96.44 173 VAL A N 1
ATOM 1348 C CA . VAL A 1 173 ? 2.026 -6.078 -0.668 1.00 96.44 173 VAL A CA 1
ATOM 1349 C C . VAL A 1 173 ? 1.781 -7.422 0.010 1.00 96.44 173 VAL A C 1
ATOM 1351 O O . VAL A 1 173 ? 0.718 -8.012 -0.181 1.00 96.44 173 VAL A O 1
ATOM 1354 N N . ARG A 1 174 ? 2.716 -7.891 0.846 1.00 96.69 174 ARG A N 1
ATOM 1355 C CA . ARG A 1 174 ? 2.566 -9.160 1.574 1.00 96.69 174 ARG A CA 1
ATOM 1356 C C . ARG A 1 174 ? 1.336 -9.148 2.465 1.00 96.69 174 ARG A C 1
ATOM 1358 O O . ARG A 1 174 ? 0.549 -10.086 2.424 1.00 96.69 174 ARG A O 1
ATOM 1365 N N . ARG A 1 175 ? 1.127 -8.068 3.224 1.00 95.50 175 ARG A N 1
ATOM 1366 C CA . ARG A 1 175 ? -0.001 -7.977 4.155 1.00 95.50 175 ARG A CA 1
ATOM 1367 C C . ARG A 1 175 ? -1.349 -8.001 3.439 1.00 95.50 175 ARG A C 1
ATOM 1369 O O . ARG A 1 175 ? -2.277 -8.656 3.905 1.00 95.50 175 ARG A O 1
ATOM 1376 N N . VAL A 1 176 ? -1.452 -7.307 2.309 1.00 96.06 176 VAL A N 1
ATOM 1377 C CA . VAL A 1 176 ? -2.655 -7.317 1.466 1.00 96.06 176 VAL A CA 1
ATOM 1378 C C . VAL A 1 176 ? -2.856 -8.694 0.831 1.00 96.06 176 VAL A C 1
ATOM 1380 O O . VAL A 1 176 ? -3.966 -9.217 0.855 1.00 96.06 176 VAL A O 1
ATOM 1383 N N . THR A 1 177 ? -1.789 -9.324 0.344 1.00 96.6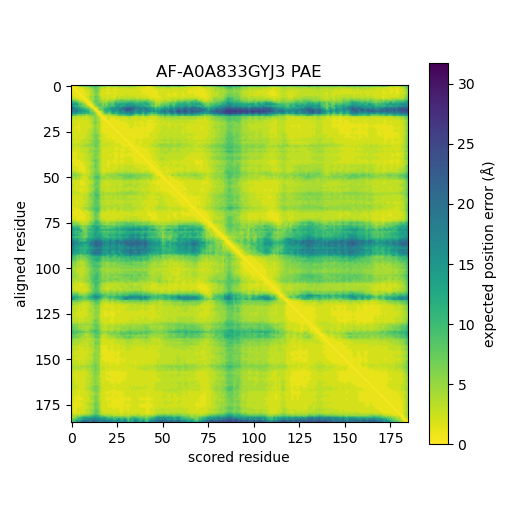2 177 THR A N 1
ATOM 1384 C CA . THR A 1 177 ? -1.839 -10.673 -0.242 1.00 96.62 177 THR A CA 1
ATOM 1385 C C . THR A 1 177 ? -2.277 -11.726 0.780 1.00 96.62 177 THR A C 1
ATOM 1387 O O . THR A 1 177 ? -3.125 -12.566 0.487 1.00 96.62 177 THR A O 1
ATOM 1390 N N . GLU A 1 178 ? -1.751 -11.668 2.005 1.00 95.69 178 GLU A N 1
ATOM 1391 C CA . GLU A 1 178 ? -2.176 -12.516 3.123 1.00 95.69 178 GLU A CA 1
ATOM 1392 C C . GLU A 1 178 ? -3.652 -12.311 3.466 1.00 95.69 178 GLU A C 1
ATOM 1394 O O . GLU A 1 178 ? -4.373 -13.291 3.648 1.00 95.69 178 GLU A O 1
ATOM 1399 N N . ALA A 1 179 ? -4.106 -11.055 3.530 1.00 94.12 179 ALA A N 1
ATOM 1400 C CA . ALA A 1 179 ? -5.501 -10.725 3.798 1.00 94.12 179 ALA A CA 1
ATOM 1401 C 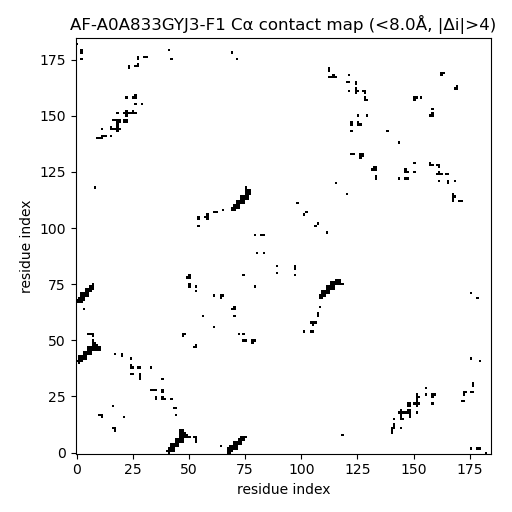C . ALA A 1 179 ? -6.434 -11.339 2.742 1.00 94.12 179 ALA A C 1
ATOM 1403 O O . ALA A 1 179 ? -7.432 -11.956 3.110 1.00 94.12 179 ALA A O 1
ATOM 1404 N N . ILE A 1 180 ? -6.066 -11.249 1.459 1.00 94.56 180 ILE A N 1
ATOM 1405 C CA . ILE A 1 180 ? -6.790 -11.890 0.351 1.00 94.56 180 ILE A CA 1
ATOM 1406 C C . ILE A 1 180 ? -6.835 -13.413 0.546 1.00 94.56 180 ILE A C 1
ATOM 1408 O O . ILE A 1 180 ? -7.917 -13.985 0.639 1.00 94.56 180 ILE A O 1
ATOM 1412 N N . ARG A 1 181 ? -5.676 -14.065 0.728 1.00 92.62 181 ARG A N 1
ATOM 1413 C CA . ARG A 1 181 ? -5.586 -15.529 0.919 1.00 92.62 181 ARG A CA 1
ATOM 1414 C C . ARG A 1 181 ? -6.375 -16.045 2.116 1.00 92.62 181 ARG A C 1
ATOM 1416 O O . ARG A 1 181 ? -6.893 -17.156 2.075 1.00 92.62 181 ARG A O 1
ATOM 1423 N N . SER A 1 182 ? -6.389 -15.287 3.210 1.00 87.38 182 SER A N 1
ATOM 1424 C CA . SER A 1 182 ? -7.043 -15.702 4.454 1.00 87.38 182 SER A CA 1
ATOM 1425 C C . SER A 1 182 ? -8.565 -15.740 4.354 1.00 87.38 182 SER A C 1
ATOM 1427 O O . SER A 1 182 ? -9.198 -16.357 5.202 1.00 87.38 182 SER A O 1
ATOM 1429 N N . TRP A 1 183 ? -9.132 -15.094 3.336 1.00 74.19 183 TRP A N 1
ATOM 1430 C CA . TRP A 1 183 ? -10.572 -14.999 3.137 1.00 74.19 183 TRP A CA 1
ATOM 1431 C C . TRP A 1 183 ? -11.131 -16.042 2.166 1.00 74.19 183 TRP A C 1
ATOM 1433 O O . TRP A 1 183 ? -12.307 -16.378 2.247 1.00 74.19 183 TRP A O 1
ATOM 1443 N N . ASP A 1 184 ? -10.300 -16.577 1.269 1.00 60.16 184 ASP A N 1
ATOM 1444 C CA . ASP A 1 184 ? -10.686 -17.677 0.371 1.00 60.16 184 ASP A CA 1
ATOM 1445 C C . ASP A 1 184 ? -10.743 -19.049 1.082 1.00 60.16 184 ASP A C 1
ATOM 1447 O O . ASP A 1 184 ? -10.984 -20.072 0.440 1.00 60.16 184 ASP A O 1
ATOM 1451 N N . ARG A 1 185 ? -10.502 -19.089 2.400 1.00 51.50 185 ARG A N 1
ATOM 1452 C CA . ARG A 1 185 ? -10.585 -20.282 3.258 1.00 51.50 185 ARG A CA 1
ATOM 1453 C C . ARG A 1 185 ? -11.780 -20.199 4.193 1.00 51.50 185 ARG A C 1
ATOM 1455 O O . ARG A 1 185 ? -12.412 -21.259 4.392 1.00 51.50 185 ARG A O 1
#

Foldseek 3Di:
DAEEEEEQDDADPDPLPQLLVLLLLLQLCVVVVHDSVVSVVRYHYHYDHAPVRLLVCLQPPVVVNPVSFAYEYEEEPVRLCVVVPDPDHQPPPCVVVSVVVSCVSRPDGHHYAYFYPPLLQLQVQLCVLVVHDRPPDDDDSVVSSVSSNVLSPDDNSSSVSSCVSGVSSVVVSVVSSVRVVVVVD

Radius of gyration: 16.18 Å; Cα contacts (8 Å, |Δi|>4): 267; chains: 1; bounding box: 34×38×42 Å